Protein AF-N8XPD0-F1 (afdb_monomer_lite)

Organism: NCBI:txid70347

Radius of gyration: 29.82 Å; chains: 1; bounding box: 51×76×73 Å

Structure (mmCIF, N/CA/C/O backbone):
data_AF-N8XPD0-F1
#
_entry.id   AF-N8XPD0-F1
#
loop_
_atom_site.group_PDB
_atom_site.id
_atom_site.type_symbol
_atom_site.label_atom_id
_atom_site.label_alt_id
_atom_site.label_comp_id
_atom_site.label_asym_id
_atom_site.label_entity_id
_atom_site.label_seq_id
_atom_site.pdbx_PDB_ins_code
_atom_site.Cartn_x
_atom_site.Cartn_y
_atom_site.Cartn_z
_atom_site.occupancy
_atom_site.B_iso_or_equiv
_atom_site.auth_seq_id
_atom_site.auth_comp_id
_atom_site.auth_asym_id
_atom_site.auth_atom_id
_atom_site.pdbx_PDB_model_num
ATOM 1 N N . MET A 1 1 ? -28.793 -41.603 16.105 1.00 53.09 1 MET A N 1
ATOM 2 C CA . MET A 1 1 ? -28.286 -42.324 17.299 1.00 53.09 1 MET A CA 1
ATOM 3 C C . MET A 1 1 ? -27.466 -41.424 18.229 1.00 53.09 1 MET A C 1
ATOM 5 O O . MET A 1 1 ? -27.528 -41.616 19.436 1.00 53.09 1 MET A O 1
ATOM 9 N N . THR A 1 2 ? -26.788 -40.395 17.708 1.00 58.47 2 THR A N 1
ATOM 10 C CA . THR A 1 2 ? -25.946 -39.440 18.460 1.00 58.47 2 THR A CA 1
ATOM 11 C C . THR A 1 2 ? -26.681 -38.696 19.585 1.00 58.47 2 THR A C 1
ATOM 13 O O . THR A 1 2 ? -26.145 -38.563 20.681 1.00 58.47 2 THR A O 1
ATOM 16 N N . ASN A 1 3 ? -27.946 -38.308 19.370 1.00 69.19 3 ASN A N 1
ATOM 17 C CA . ASN A 1 3 ? -28.737 -37.602 20.389 1.00 69.19 3 ASN A CA 1
ATOM 18 C C . ASN A 1 3 ? -29.030 -38.463 21.629 1.00 69.19 3 ASN A C 1
ATOM 20 O O . ASN A 1 3 ? -29.001 -37.952 22.742 1.00 69.19 3 ASN A O 1
ATOM 24 N N . LEU A 1 4 ? -29.251 -39.774 21.466 1.00 74.25 4 LEU A N 1
ATOM 25 C CA . LEU A 1 4 ? -29.501 -40.676 22.596 1.00 74.25 4 LEU A CA 1
ATOM 26 C C . LEU A 1 4 ? -28.228 -40.865 23.439 1.00 74.25 4 LEU A C 1
ATOM 28 O O . LEU A 1 4 ? -28.278 -40.784 24.662 1.00 74.25 4 LEU A O 1
ATOM 32 N N . LEU A 1 5 ? -27.077 -41.054 22.784 1.00 72.69 5 LEU A N 1
ATOM 33 C CA . LEU A 1 5 ? -25.784 -41.243 23.452 1.00 72.69 5 LEU A CA 1
ATOM 34 C C . LEU A 1 5 ? -25.317 -39.976 24.182 1.00 72.69 5 LEU A C 1
ATOM 36 O O . LEU A 1 5 ? -24.808 -40.065 25.298 1.00 72.69 5 LEU A O 1
ATOM 40 N N . SER A 1 6 ? -25.557 -38.796 23.603 1.00 73.75 6 SER A N 1
ATOM 41 C CA . SER A 1 6 ? -25.260 -37.516 24.256 1.00 73.75 6 SER A CA 1
ATOM 42 C C . SER A 1 6 ? -26.118 -37.289 25.505 1.00 73.75 6 SER A C 1
ATOM 44 O O . SER A 1 6 ? -25.619 -36.792 26.514 1.00 73.75 6 SER A O 1
ATOM 46 N N . ILE A 1 7 ? -27.397 -37.678 25.467 1.00 80.88 7 ILE A N 1
ATOM 47 C CA . ILE A 1 7 ? -28.285 -37.602 26.635 1.00 80.88 7 ILE A CA 1
ATOM 48 C C . ILE A 1 7 ? -27.813 -38.577 27.725 1.00 80.88 7 ILE A C 1
ATOM 50 O O . ILE A 1 7 ? -27.738 -38.197 28.891 1.00 80.88 7 ILE A O 1
ATOM 54 N N . ILE A 1 8 ? -27.415 -39.800 27.357 1.00 79.56 8 ILE A N 1
ATOM 55 C CA . ILE A 1 8 ? -26.869 -40.789 28.302 1.00 79.56 8 ILE A CA 1
ATOM 56 C C . ILE A 1 8 ? -25.579 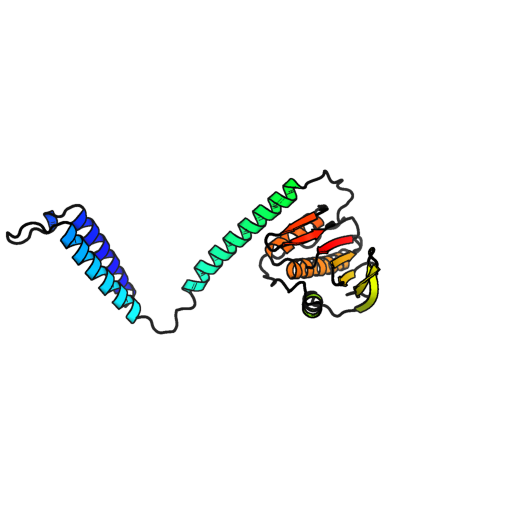-40.273 28.965 1.00 79.56 8 ILE A C 1
ATOM 58 O O . ILE A 1 8 ? -25.419 -40.420 30.177 1.00 79.56 8 ILE A O 1
ATOM 62 N N . PHE A 1 9 ? -24.696 -39.602 28.217 1.00 79.12 9 PHE A N 1
ATOM 63 C CA . PHE A 1 9 ? -23.480 -38.988 28.764 1.00 79.12 9 PHE A CA 1
ATOM 64 C C . PHE A 1 9 ? -23.788 -37.885 29.790 1.00 79.12 9 PHE A C 1
ATOM 66 O O . PHE A 1 9 ? -23.199 -37.860 30.876 1.00 79.12 9 PHE A O 1
ATOM 73 N N . LEU A 1 10 ? -24.745 -37.001 29.492 1.00 82.94 10 LEU A N 1
ATOM 74 C CA . LEU A 1 10 ? -25.165 -35.941 30.416 1.00 82.94 10 LEU A CA 1
ATOM 75 C C . LEU A 1 10 ? -25.816 -36.506 31.685 1.00 82.94 10 LEU A C 1
ATOM 77 O O . LEU A 1 10 ? -25.515 -36.060 32.790 1.00 82.94 10 LEU A O 1
ATOM 81 N N . ILE A 1 11 ? -26.654 -37.536 31.554 1.00 84.56 11 ILE A N 1
ATOM 82 C CA . ILE A 1 11 ? -27.275 -38.188 32.713 1.00 84.56 11 ILE A CA 1
ATOM 83 C C . ILE A 1 11 ? -26.209 -38.887 33.566 1.00 84.56 11 ILE A C 1
ATOM 85 O O . ILE A 1 11 ? -26.212 -38.750 34.790 1.00 84.56 11 ILE A O 1
ATOM 89 N N . SER A 1 12 ? -25.263 -39.596 32.945 1.00 80.38 12 SER A N 1
ATOM 90 C CA . SER A 1 12 ? -24.193 -40.305 33.658 1.00 80.38 12 SER A CA 1
ATOM 91 C C . SER A 1 12 ? -23.265 -39.352 34.419 1.00 80.38 12 SER A C 1
ATOM 93 O O . SER A 1 12 ? -22.910 -39.608 35.574 1.00 80.38 12 SER A O 1
ATOM 95 N N . THR A 1 13 ? -22.881 -38.234 33.798 1.00 82.88 13 THR A N 1
ATOM 96 C CA . THR A 1 13 ? -22.035 -37.210 34.435 1.00 82.88 13 THR A CA 1
ATOM 97 C C . THR A 1 13 ? -22.755 -36.546 35.605 1.00 82.88 13 THR A C 1
ATOM 99 O O . THR A 1 13 ? -22.201 -36.491 36.704 1.00 82.88 13 THR A O 1
ATOM 102 N N . LEU A 1 14 ? -24.017 -36.145 35.425 1.00 86.38 14 LEU A N 1
ATOM 103 C CA . LEU A 1 14 ? -24.822 -35.548 36.492 1.00 86.38 14 LEU A CA 1
ATOM 104 C C . LEU A 1 14 ? -25.023 -36.517 37.668 1.00 86.38 14 LEU A C 1
ATOM 106 O O . LEU A 1 14 ? -24.863 -36.135 38.827 1.00 86.38 14 LEU A O 1
ATOM 110 N N . THR A 1 15 ? -25.299 -37.790 37.376 1.00 83.62 15 THR A N 1
ATOM 111 C CA . THR A 1 15 ? -25.465 -38.831 38.402 1.00 83.62 15 THR A CA 1
ATOM 112 C C . THR A 1 15 ? -24.168 -39.046 39.187 1.00 83.62 15 THR A C 1
ATOM 114 O O . THR A 1 15 ? -24.194 -39.135 40.412 1.00 83.62 15 THR A O 1
ATOM 117 N N . THR A 1 16 ? -23.015 -39.050 38.511 1.00 84.88 16 THR A N 1
ATOM 118 C CA . THR A 1 16 ? -21.698 -39.177 39.161 1.00 84.88 16 THR A CA 1
ATOM 119 C C . THR A 1 16 ? -21.432 -38.007 40.110 1.00 84.88 16 THR A C 1
ATOM 121 O O . THR A 1 16 ? -21.017 -38.218 41.249 1.00 84.88 16 THR A O 1
ATOM 124 N N . VAL A 1 17 ? -21.722 -36.775 39.677 1.00 84.81 17 VAL A N 1
ATOM 125 C CA . VAL A 1 17 ? -21.553 -35.567 40.502 1.00 84.81 17 VAL A CA 1
ATOM 126 C C . VAL A 1 17 ? -22.457 -35.615 41.737 1.00 84.81 17 VAL A C 1
ATOM 128 O O . VAL A 1 17 ? -21.994 -35.367 42.851 1.00 84.81 17 VAL A O 1
ATOM 131 N N . LEU A 1 18 ? -23.722 -36.010 41.575 1.00 85.69 18 LEU A N 1
ATOM 132 C CA . LEU A 1 18 ? -24.661 -36.153 42.692 1.00 85.69 18 LEU A CA 1
ATOM 133 C C . LEU A 1 18 ? -24.201 -37.208 43.711 1.00 85.69 18 LEU A C 1
ATOM 135 O O . LEU A 1 18 ? -24.276 -36.969 44.918 1.00 85.69 18 LEU A O 1
ATOM 139 N N . LEU A 1 19 ? -23.670 -38.343 43.246 1.00 83.50 19 LEU A N 1
ATOM 140 C CA . LEU A 1 19 ? -23.151 -39.400 44.121 1.00 83.50 19 LEU A CA 1
ATOM 141 C C . LEU A 1 19 ? -21.842 -39.006 44.824 1.00 83.50 19 LEU A C 1
ATOM 143 O O . LEU A 1 19 ? -21.593 -39.463 45.940 1.00 83.50 19 LEU A O 1
ATOM 147 N N . LEU A 1 20 ? -21.028 -38.125 44.233 1.00 81.69 20 LEU A N 1
ATOM 148 C CA . LEU A 1 20 ? -19.847 -37.560 44.900 1.00 81.69 20 LEU A CA 1
ATOM 149 C C . LEU A 1 20 ? -20.228 -36.605 46.037 1.00 81.69 20 LEU A C 1
ATOM 151 O O . LEU A 1 20 ? -19.614 -36.650 47.108 1.00 81.69 20 LEU A O 1
ATOM 155 N N . ILE A 1 21 ? -21.258 -35.779 45.826 1.00 84.31 21 ILE A N 1
ATOM 156 C CA . ILE A 1 21 ? -21.783 -34.853 46.839 1.00 84.31 21 ILE A CA 1
ATOM 157 C C . ILE A 1 21 ? -22.446 -35.635 47.980 1.00 84.31 21 ILE A C 1
ATOM 159 O O . ILE A 1 21 ? -22.227 -35.327 49.154 1.00 84.31 21 ILE A O 1
ATOM 163 N N . LYS A 1 22 ? -23.221 -36.677 47.651 1.00 85.44 22 LYS A N 1
ATOM 164 C CA . LYS A 1 22 ? -23.991 -37.461 48.627 1.00 85.44 22 LYS A CA 1
ATOM 165 C C . LYS A 1 22 ? -23.771 -38.977 48.453 1.00 85.44 22 LYS A C 1
ATOM 167 O O . LYS A 1 22 ? -24.637 -39.679 47.931 1.00 85.44 22 LYS A O 1
ATOM 172 N N . PRO A 1 23 ? -22.645 -39.522 48.962 1.00 78.50 23 PRO A N 1
ATOM 173 C CA . PRO A 1 23 ? -22.295 -40.939 48.797 1.00 78.50 23 PRO A CA 1
ATOM 174 C C . PRO A 1 23 ? -23.282 -41.906 49.455 1.00 78.50 23 PRO A C 1
ATOM 176 O O . PRO A 1 23 ? -23.365 -43.065 49.058 1.00 78.50 23 PRO A O 1
ATOM 179 N N . SER A 1 24 ? -24.061 -41.445 50.439 1.00 79.56 24 SER A N 1
ATOM 180 C CA . SER A 1 24 ? -25.085 -42.244 51.125 1.00 79.56 24 SER A CA 1
ATOM 181 C C . SER A 1 24 ? -26.190 -42.755 50.196 1.00 79.56 24 SER A C 1
ATOM 183 O O . SER A 1 24 ? -26.849 -43.734 50.527 1.00 79.56 24 SER A O 1
ATOM 185 N N . LEU A 1 25 ? -26.354 -42.160 49.011 1.00 80.00 25 LEU A N 1
ATOM 186 C CA . LEU A 1 25 ? -27.282 -42.633 47.979 1.00 80.00 25 LEU A CA 1
ATOM 187 C C . LEU A 1 25 ? -26.832 -43.947 47.312 1.00 80.00 25 LEU A C 1
ATOM 189 O O . LEU A 1 25 ? -27.599 -44.548 46.567 1.00 80.00 25 LEU A O 1
ATOM 193 N N . THR A 1 26 ? -25.606 -44.410 47.582 1.00 76.75 26 THR A N 1
ATOM 194 C CA . THR A 1 26 ? -25.081 -45.695 47.083 1.00 76.75 26 THR A CA 1
ATOM 195 C C . THR A 1 26 ? -25.346 -46.879 48.019 1.00 76.75 26 THR A C 1
ATOM 197 O O . THR A 1 26 ? -24.972 -48.006 47.699 1.00 76.75 26 THR A O 1
ATOM 200 N N . ILE A 1 27 ? -25.991 -46.646 49.168 1.00 81.56 27 ILE A N 1
ATOM 201 C CA . ILE A 1 27 ? -26.341 -47.698 50.128 1.00 81.56 27 ILE A CA 1
ATOM 202 C C . ILE A 1 27 ? -27.476 -48.538 49.540 1.00 81.56 27 ILE A C 1
ATOM 204 O O . ILE A 1 27 ? -28.570 -48.036 49.285 1.00 81.56 27 ILE A O 1
ATOM 208 N N . ARG A 1 28 ? -27.231 -49.834 49.344 1.00 78.50 28 ARG A N 1
ATOM 209 C CA . ARG A 1 28 ? -28.235 -50.781 48.848 1.00 78.50 28 ARG A CA 1
ATOM 210 C C . ARG A 1 28 ? -28.095 -52.113 49.577 1.00 78.50 28 ARG A C 1
ATOM 212 O O . ARG A 1 28 ? -26.989 -52.628 49.707 1.00 78.50 28 ARG A O 1
ATOM 219 N N . ASN A 1 29 ? -29.217 -52.666 50.035 1.00 66.00 29 ASN A N 1
ATOM 220 C CA . ASN A 1 29 ? -29.329 -54.012 50.613 1.00 66.00 29 ASN A CA 1
ATOM 221 C C . ASN A 1 29 ? -28.287 -54.337 51.705 1.00 66.00 29 ASN A C 1
ATOM 223 O O . ASN A 1 29 ? -27.675 -55.398 51.685 1.00 66.00 29 ASN A O 1
ATOM 227 N N . GLY A 1 30 ? -28.064 -53.417 52.649 1.00 69.94 30 GLY A N 1
ATOM 228 C CA . GLY A 1 30 ? -27.163 -53.647 53.786 1.00 69.94 30 GLY A CA 1
ATOM 229 C C . GLY A 1 30 ? -25.667 -53.497 53.482 1.00 69.94 30 GLY A C 1
ATOM 230 O O . GLY A 1 30 ? -24.851 -53.670 54.384 1.00 69.94 30 GLY A O 1
ATOM 231 N N . HIS A 1 31 ? -25.286 -53.130 52.255 1.00 72.12 31 HIS A N 1
ATOM 232 C CA . HIS A 1 31 ? -23.902 -52.786 51.937 1.00 72.12 31 HIS A CA 1
ATOM 233 C C . HIS A 1 31 ? -23.575 -51.332 52.322 1.00 72.12 31 HIS A C 1
ATOM 235 O O . HIS A 1 31 ? -24.408 -50.442 52.116 1.00 72.12 31 HIS A O 1
ATOM 241 N N . PRO A 1 32 ? -22.367 -51.063 52.857 1.00 77.25 32 PRO A N 1
ATOM 242 C CA . PRO A 1 32 ? -21.948 -49.714 53.219 1.00 77.25 32 PRO A CA 1
ATOM 243 C C . PRO A 1 32 ? -21.827 -48.815 51.983 1.00 77.25 32 PRO A C 1
ATOM 245 O O . PRO A 1 32 ? -21.574 -49.289 50.874 1.00 77.25 32 PRO A O 1
ATOM 248 N N . ALA A 1 33 ? -21.975 -47.504 52.193 1.00 80.31 33 ALA A N 1
ATOM 249 C CA . ALA A 1 33 ? -21.816 -46.510 51.137 1.00 80.31 33 ALA A CA 1
ATOM 250 C C . ALA A 1 33 ? -20.445 -46.644 50.455 1.00 80.31 33 ALA A C 1
ATOM 252 O O . ALA A 1 33 ? -19.415 -46.817 51.113 1.00 80.31 33 ALA A O 1
ATOM 253 N N . LEU A 1 34 ? -20.428 -46.529 49.128 1.00 80.12 34 LEU A N 1
ATOM 254 C CA . LEU A 1 34 ? -19.191 -46.514 48.359 1.00 80.12 34 LEU A CA 1
ATOM 255 C C . LEU A 1 34 ? -18.350 -45.293 48.748 1.00 80.12 34 LEU A C 1
ATOM 257 O O . LEU A 1 34 ? -18.859 -44.184 48.928 1.00 80.12 34 LEU A O 1
ATOM 261 N N . SER A 1 35 ? -17.035 -45.487 48.853 1.00 82.19 35 SER A N 1
ATOM 262 C CA . SER A 1 35 ? -16.123 -44.371 49.087 1.00 82.19 35 SER A CA 1
ATOM 263 C C . SER A 1 35 ? -16.142 -43.416 47.891 1.00 82.19 35 SER A C 1
ATOM 265 O O . SER A 1 35 ? -16.233 -43.845 46.739 1.00 82.19 35 SER A O 1
ATOM 267 N N . ARG A 1 36 ? -16.009 -42.110 48.156 1.00 79.81 36 ARG A N 1
ATOM 268 C CA . ARG A 1 36 ? -15.992 -41.061 47.116 1.00 79.81 36 ARG A CA 1
ATOM 269 C C . ARG A 1 36 ? -14.990 -41.360 46.000 1.00 79.81 36 ARG A C 1
ATOM 271 O O . ARG A 1 36 ? -15.285 -41.144 44.833 1.00 79.81 36 ARG A O 1
ATOM 278 N N . PHE A 1 37 ? -13.843 -41.931 46.361 1.00 71.06 37 PHE A N 1
ATOM 279 C CA . PHE A 1 37 ? -12.821 -42.350 45.408 1.00 71.06 37 PHE A CA 1
ATOM 280 C C . PHE A 1 37 ? -13.308 -43.462 44.466 1.00 71.06 37 PHE A C 1
ATOM 282 O O . PHE A 1 37 ? -13.119 -43.369 43.259 1.00 71.06 37 PHE A O 1
ATOM 289 N N . ARG A 1 38 ? -13.999 -44.489 44.980 1.00 79.31 38 ARG A N 1
ATOM 290 C CA . ARG A 1 38 ? -14.563 -45.555 44.134 1.00 79.31 38 ARG A CA 1
ATOM 291 C C . ARG A 1 38 ? -15.664 -45.023 43.216 1.00 79.31 38 ARG A C 1
ATOM 293 O O . ARG A 1 38 ? -15.699 -45.392 42.050 1.00 79.31 38 ARG A O 1
ATOM 300 N N . ILE A 1 39 ? -16.512 -44.120 43.713 1.00 83.50 39 ILE A N 1
ATOM 301 C CA . ILE A 1 39 ? -17.550 -43.449 42.910 1.00 83.50 39 ILE A CA 1
ATOM 302 C C . ILE A 1 39 ? -16.914 -42.654 41.763 1.00 83.50 39 ILE A C 1
ATOM 304 O O . ILE A 1 39 ? -17.367 -42.754 40.626 1.00 83.50 39 ILE A O 1
ATOM 308 N N . PHE A 1 40 ? -15.836 -41.919 42.046 1.00 78.06 40 PHE A N 1
ATOM 309 C CA . PHE A 1 40 ? -15.088 -41.173 41.037 1.00 78.06 40 PHE A CA 1
ATOM 310 C C . PHE A 1 40 ? -14.507 -42.091 39.954 1.00 78.06 40 PHE A C 1
ATOM 312 O O . PHE A 1 40 ? -14.700 -41.832 38.770 1.00 78.06 40 PHE A O 1
ATOM 319 N N . VAL A 1 41 ? -13.855 -43.190 40.346 1.00 81.44 41 VAL A N 1
ATOM 320 C CA . VAL A 1 41 ? -13.241 -44.137 39.400 1.00 81.44 41 VAL A CA 1
ATOM 321 C C . VAL A 1 41 ? -14.294 -44.809 38.514 1.00 81.44 41 VAL A C 1
ATOM 323 O O . VAL A 1 41 ? -14.114 -44.871 37.299 1.00 81.44 41 VAL A O 1
ATOM 326 N N . TYR A 1 42 ? -15.415 -45.263 39.083 1.00 83.19 42 TYR A N 1
ATOM 327 C CA . TYR A 1 42 ? -16.492 -45.866 38.292 1.00 83.19 42 TYR A CA 1
ATOM 328 C C . TYR A 1 42 ? -17.175 -44.852 37.372 1.00 83.19 42 TYR A C 1
ATOM 330 O O . TYR A 1 42 ? -17.433 -45.162 36.211 1.00 83.19 42 TYR A O 1
ATOM 338 N N . GLY A 1 43 ? -17.417 -43.630 37.854 1.00 81.81 43 GLY A N 1
ATOM 339 C CA . GLY A 1 43 ? -17.981 -42.562 37.033 1.00 81.81 43 GLY A CA 1
ATOM 340 C C . GLY A 1 43 ? -17.078 -42.193 35.858 1.00 81.81 43 GLY A C 1
ATOM 341 O O . GLY A 1 43 ? -17.555 -42.074 34.733 1.00 81.81 43 GLY A O 1
ATOM 342 N N . LEU A 1 44 ? -15.767 -42.097 36.094 1.00 80.31 44 LEU A N 1
ATOM 343 C CA . LEU A 1 44 ? -14.774 -41.788 35.065 1.00 80.31 44 LEU A CA 1
ATOM 344 C C . LEU A 1 44 ? -14.619 -42.923 34.040 1.00 80.31 44 LEU A C 1
ATOM 346 O O . LEU A 1 44 ? -14.478 -42.670 32.846 1.00 80.31 44 LEU A O 1
ATOM 350 N N . ALA A 1 45 ? -14.705 -44.182 34.473 1.00 81.94 45 ALA A N 1
ATOM 351 C CA . ALA A 1 45 ? -14.711 -45.317 33.553 1.00 81.94 45 ALA A CA 1
ATOM 352 C C . ALA A 1 45 ? -15.942 -45.289 32.625 1.00 81.94 45 ALA A C 1
ATOM 354 O O . ALA A 1 45 ? -15.813 -45.474 31.416 1.00 81.94 45 ALA A O 1
ATOM 355 N N . ILE A 1 46 ? -17.130 -44.997 33.167 1.00 79.44 46 ILE A N 1
ATOM 356 C CA . ILE A 1 46 ? -18.378 -44.939 32.390 1.00 79.44 46 ILE A CA 1
ATOM 357 C C . ILE A 1 46 ? -18.368 -43.764 31.399 1.00 79.44 46 ILE A C 1
ATOM 359 O O . ILE A 1 46 ? -18.832 -43.913 30.263 1.00 79.44 46 ILE A O 1
ATOM 363 N N . THR A 1 47 ? -17.811 -42.608 31.774 1.00 77.62 47 THR A N 1
ATOM 364 C CA . THR A 1 47 ? -17.707 -41.455 30.864 1.00 77.62 47 THR A CA 1
ATOM 365 C C . THR A 1 47 ? -16.725 -41.703 29.725 1.00 77.62 47 THR A C 1
ATOM 367 O O . THR A 1 47 ? -17.042 -41.358 28.588 1.00 77.62 47 THR A O 1
ATOM 370 N N . LEU A 1 48 ? -15.587 -42.357 29.982 1.00 78.75 48 LEU A N 1
ATOM 371 C CA . LEU A 1 48 ? -14.624 -42.721 28.937 1.00 78.75 48 LEU A CA 1
ATOM 372 C C . LEU A 1 48 ? -15.200 -43.736 27.943 1.00 78.75 48 LEU A C 1
ATOM 374 O O . LEU A 1 48 ? -15.038 -43.568 26.735 1.00 78.75 48 LEU A O 1
ATOM 378 N N . ILE A 1 49 ? -15.930 -44.746 28.429 1.00 77.00 49 ILE A N 1
ATOM 379 C CA . ILE A 1 49 ? -16.612 -45.726 27.568 1.00 77.00 49 ILE A CA 1
ATOM 380 C C . ILE A 1 49 ? -17.675 -45.032 26.702 1.00 77.00 49 ILE A C 1
ATOM 382 O O . ILE A 1 49 ? -17.770 -45.291 25.501 1.00 77.00 49 ILE A O 1
ATOM 386 N N . SER A 1 50 ? -18.434 -44.100 27.284 1.00 67.62 50 SER A N 1
ATOM 387 C CA . SER A 1 50 ? -19.450 -43.329 26.558 1.00 67.62 50 SER A CA 1
ATOM 388 C C . SER A 1 50 ? -18.831 -42.420 25.487 1.00 67.62 50 SER A C 1
ATOM 390 O O . SER A 1 50 ? -19.361 -42.327 24.382 1.00 67.62 50 SER A O 1
ATOM 392 N N . LEU A 1 51 ? -17.683 -41.796 25.774 1.00 69.50 51 LEU A N 1
ATOM 393 C CA . LEU A 1 51 ? -16.959 -40.943 24.826 1.00 69.50 51 LEU A CA 1
ATOM 394 C C . LEU A 1 51 ? -16.384 -41.753 23.649 1.00 69.50 51 LEU A C 1
ATOM 396 O O . LEU A 1 51 ? -16.483 -41.328 22.498 1.00 69.50 51 LEU A O 1
ATOM 400 N N . ALA A 1 52 ? -15.849 -42.947 23.921 1.00 71.50 52 ALA A N 1
ATOM 401 C CA . ALA A 1 52 ? -15.346 -43.854 22.889 1.00 71.50 52 ALA A CA 1
ATOM 402 C C . ALA A 1 52 ? -16.461 -44.332 21.938 1.00 71.50 52 ALA A C 1
ATOM 404 O O . ALA A 1 52 ? -16.255 -44.402 20.725 1.00 71.50 52 ALA A O 1
ATOM 405 N N . LEU A 1 53 ? -17.664 -44.593 22.462 1.00 66.25 53 LEU A N 1
ATOM 406 C CA . LEU A 1 53 ? -18.835 -44.984 21.664 1.00 66.25 53 LEU A CA 1
ATOM 407 C C . LEU A 1 53 ? -19.375 -43.838 20.785 1.00 66.25 53 LEU A C 1
ATOM 409 O O . LEU A 1 53 ? -19.845 -44.085 19.671 1.00 66.25 53 LEU A O 1
ATOM 413 N N . VAL A 1 54 ? -19.269 -42.584 21.238 1.00 63.84 54 VAL A N 1
ATOM 414 C CA . VAL A 1 54 ? -19.585 -41.401 20.412 1.00 63.84 54 VAL A CA 1
ATOM 415 C C . VAL A 1 54 ? -18.541 -41.209 19.302 1.00 63.84 54 VAL A C 1
ATOM 417 O O . VAL A 1 54 ? -18.904 -40.881 18.176 1.00 63.84 54 VAL A O 1
ATOM 420 N N . GLY A 1 55 ? -17.260 -41.485 19.572 1.00 57.75 55 GLY A N 1
ATOM 421 C CA . GLY A 1 55 ? -16.186 -41.399 18.573 1.00 57.75 55 GLY A CA 1
ATOM 422 C C . GLY A 1 55 ? -16.257 -42.456 17.461 1.00 57.75 55 GLY A C 1
ATOM 423 O O . GLY A 1 55 ? -15.910 -42.165 16.320 1.00 57.75 55 GLY A O 1
ATOM 424 N N . LEU A 1 56 ? -16.749 -43.663 17.764 1.00 55.28 56 LEU A N 1
ATOM 425 C CA . LEU A 1 56 ? -16.873 -44.778 16.807 1.00 55.28 56 LEU A CA 1
ATOM 426 C C . LEU A 1 56 ? -18.106 -44.699 15.888 1.00 55.28 56 LEU A C 1
ATOM 428 O O . LEU A 1 56 ? -18.207 -45.477 14.943 1.00 55.28 56 LEU A O 1
ATOM 432 N N . SER A 1 57 ? -19.040 -43.776 16.139 1.00 55.84 57 SER A N 1
ATOM 433 C CA . SER A 1 57 ? -20.289 -43.636 15.369 1.00 55.84 57 SER A CA 1
ATOM 434 C C . SER A 1 57 ? -20.311 -42.440 14.404 1.00 55.84 57 SER A C 1
ATOM 436 O O . SER A 1 57 ? -21.361 -42.125 13.842 1.00 55.84 57 SER A O 1
ATOM 438 N N . LEU A 1 58 ? -19.161 -41.806 14.151 1.00 47.44 58 LEU A N 1
ATOM 439 C CA . LEU A 1 58 ? -19.031 -40.759 13.136 1.00 47.44 58 LEU A CA 1
ATOM 440 C C . LEU A 1 58 ? -18.791 -41.373 11.743 1.00 47.44 58 LEU A C 1
ATOM 442 O O . LEU A 1 58 ? -17.746 -41.992 11.526 1.00 47.44 58 LEU A O 1
ATOM 446 N N . PRO A 1 59 ? -19.695 -41.186 10.761 1.00 41.94 59 PRO A N 1
ATOM 447 C CA . PRO A 1 59 ? -19.337 -41.399 9.367 1.00 41.94 59 PRO A CA 1
ATOM 448 C C . PRO A 1 59 ? -18.267 -40.367 8.979 1.00 41.94 59 PRO A C 1
ATOM 450 O O . PRO A 1 59 ? -18.326 -39.209 9.390 1.00 41.94 59 PRO A O 1
ATOM 453 N N . ALA A 1 60 ? -17.286 -40.782 8.177 1.00 46.47 60 ALA A N 1
ATOM 454 C CA . ALA A 1 60 ? -16.067 -40.043 7.824 1.00 46.47 60 ALA A CA 1
ATOM 455 C C . ALA A 1 60 ? -16.265 -38.730 7.019 1.00 46.47 60 ALA A C 1
ATOM 457 O O . ALA A 1 60 ? -15.374 -38.317 6.283 1.00 46.47 60 ALA A O 1
ATOM 458 N N . LYS A 1 61 ? -17.420 -38.060 7.115 1.00 41.31 61 LYS A N 1
ATOM 459 C CA . LYS A 1 61 ? -17.805 -36.940 6.244 1.00 41.31 61 LYS A CA 1
ATOM 460 C C . LYS A 1 61 ? -18.094 -35.613 6.961 1.00 41.31 61 LYS A C 1
ATOM 462 O O . LYS A 1 61 ? -18.424 -34.642 6.295 1.00 41.31 61 LYS A O 1
ATOM 467 N N . GLU A 1 62 ? -17.917 -35.533 8.280 1.00 39.34 62 GLU A N 1
ATOM 468 C CA . GLU A 1 62 ? -18.336 -34.368 9.087 1.00 39.34 62 GLU A CA 1
ATOM 469 C C . GLU A 1 62 ? -17.210 -33.727 9.925 1.00 39.34 62 GLU A C 1
ATOM 471 O O . GLU A 1 62 ? -17.452 -33.059 10.925 1.00 39.34 62 GLU A O 1
ATOM 476 N N . GLN A 1 63 ? -15.950 -33.877 9.507 1.00 39.94 63 GLN A N 1
ATOM 477 C CA . GLN A 1 63 ? -14.811 -33.182 10.133 1.00 39.94 63 GLN A CA 1
ATOM 478 C C . GLN A 1 63 ? -14.581 -31.742 9.626 1.00 39.94 63 GLN A C 1
ATOM 480 O O . GLN A 1 63 ? -13.687 -31.064 10.131 1.00 39.94 63 GLN A O 1
ATOM 485 N N . SER A 1 64 ? -15.370 -31.233 8.671 1.00 39.84 64 SER A N 1
ATOM 486 C CA . SER A 1 64 ? -15.165 -29.888 8.102 1.00 39.84 64 SER A CA 1
ATOM 487 C C . SER A 1 64 ? -15.903 -28.752 8.822 1.00 39.84 64 SER A C 1
ATOM 489 O O . SER A 1 64 ? -15.448 -27.617 8.744 1.00 39.84 64 SER A O 1
ATOM 491 N N . LEU A 1 65 ? -16.990 -29.010 9.558 1.00 38.78 65 LEU A N 1
ATOM 492 C CA . LEU A 1 65 ? -17.887 -27.936 10.026 1.00 38.78 65 LEU A CA 1
ATOM 493 C C . LEU A 1 65 ? -17.596 -27.411 11.445 1.00 38.78 65 LEU A C 1
ATOM 495 O O . LEU A 1 65 ? -17.806 -26.234 11.721 1.00 38.78 65 LEU A O 1
ATOM 499 N N . VAL A 1 66 ? -17.025 -28.225 12.339 1.00 38.81 66 VAL A N 1
ATOM 500 C CA . VAL A 1 66 ? -16.706 -27.786 13.718 1.00 38.81 66 VAL A CA 1
ATOM 501 C C . VAL A 1 66 ? -15.348 -27.073 13.803 1.00 38.81 66 VAL A C 1
ATOM 503 O O . VAL A 1 66 ? -15.156 -26.186 14.632 1.00 38.81 66 VAL A O 1
ATOM 506 N N . LYS A 1 67 ? -14.418 -27.371 12.885 1.00 38.09 67 LYS A N 1
ATOM 507 C CA . LYS A 1 67 ? -13.116 -26.685 12.803 1.00 38.09 67 LYS A CA 1
ATOM 508 C C . LYS A 1 67 ? -13.211 -25.290 12.167 1.00 38.09 67 LYS A C 1
ATOM 510 O O . LYS A 1 67 ? -12.267 -24.519 12.278 1.00 38.09 67 LYS A O 1
ATOM 515 N N . GLN A 1 68 ? -14.332 -24.968 11.519 1.00 36.69 68 GLN A N 1
ATOM 516 C CA . GLN A 1 68 ? -14.530 -23.705 10.806 1.00 36.69 68 GLN A CA 1
ATOM 517 C C . GLN A 1 68 ? -15.126 -22.609 11.711 1.00 36.69 68 GLN A C 1
ATOM 519 O O . GLN A 1 68 ? -14.694 -21.466 11.626 1.00 36.69 68 GLN A O 1
ATOM 524 N N . ASN A 1 69 ? -16.012 -22.947 12.659 1.00 34.62 69 ASN A N 1
ATOM 525 C CA . ASN A 1 69 ? -16.583 -21.952 13.584 1.00 34.62 69 ASN A CA 1
ATOM 526 C C . ASN A 1 69 ? -15.607 -21.488 14.678 1.00 34.62 69 ASN A C 1
ATOM 528 O O . ASN A 1 69 ? -15.528 -20.295 14.943 1.00 34.62 69 ASN A O 1
ATOM 532 N N . SER A 1 70 ? -14.798 -22.384 15.253 1.00 37.88 70 SER A N 1
ATOM 533 C CA . SER A 1 70 ? -13.773 -21.983 16.235 1.00 37.88 70 SER A CA 1
ATOM 534 C C . SER A 1 70 ? -12.625 -21.198 15.589 1.00 37.88 70 SER A C 1
ATOM 536 O O . SER A 1 70 ? -12.067 -20.303 16.218 1.00 37.88 70 SER A O 1
ATOM 538 N N . LYS A 1 71 ? -12.274 -21.507 14.335 1.00 34.88 71 LYS A N 1
ATOM 539 C CA . LYS A 1 71 ? -11.215 -20.797 13.613 1.00 34.88 71 LYS A CA 1
ATOM 540 C C . LYS A 1 71 ? -11.669 -19.398 13.186 1.00 34.88 71 LYS A C 1
ATOM 542 O O . LYS A 1 71 ? -10.901 -18.465 13.356 1.00 34.88 71 LYS A O 1
ATOM 547 N N . ASN A 1 72 ? -12.929 -19.241 12.767 1.00 39.00 72 ASN A N 1
ATOM 548 C CA . ASN A 1 72 ? -13.500 -17.943 12.398 1.00 39.00 72 ASN A CA 1
ATOM 549 C C . ASN A 1 72 ? -13.672 -16.983 13.591 1.00 39.00 72 ASN A C 1
ATOM 551 O O . ASN A 1 72 ? -13.468 -15.788 13.417 1.00 39.00 72 ASN A O 1
ATOM 555 N N . GLU A 1 73 ? -14.019 -17.458 14.794 1.00 37.00 73 GLU A N 1
ATOM 556 C CA . GLU A 1 73 ? -14.076 -16.588 15.987 1.00 37.00 73 GLU A CA 1
ATOM 557 C C . GLU A 1 73 ? -12.681 -16.216 16.504 1.00 37.00 73 GLU A C 1
ATOM 559 O O . GLU A 1 73 ? -12.453 -15.063 16.862 1.00 37.00 73 GLU A O 1
ATOM 564 N N . ILE A 1 74 ? -11.725 -17.149 16.483 1.00 39.72 74 ILE A N 1
ATOM 565 C CA . ILE A 1 74 ? -10.349 -16.883 16.925 1.00 39.72 74 ILE A CA 1
ATOM 566 C C . ILE A 1 74 ? -9.606 -15.986 15.915 1.00 39.72 74 ILE A C 1
ATOM 568 O O . ILE A 1 74 ? -8.950 -15.042 16.341 1.00 39.72 74 ILE A O 1
ATOM 572 N N . GLU A 1 75 ? -9.759 -16.182 14.596 1.00 38.19 75 GLU A N 1
ATOM 573 C CA . GLU A 1 75 ? -9.225 -15.251 13.579 1.00 38.19 75 GLU A CA 1
ATOM 574 C C . GLU A 1 75 ? -9.880 -13.870 13.672 1.00 38.19 75 GLU A C 1
ATOM 576 O O . GLU A 1 75 ? -9.188 -12.865 13.534 1.00 38.19 75 GLU A O 1
ATOM 581 N N . LYS A 1 76 ? -11.186 -13.786 13.955 1.00 40.75 76 LYS A N 1
ATOM 582 C CA . LYS A 1 76 ? -11.873 -12.496 14.092 1.00 40.75 76 LYS A CA 1
ATOM 583 C C . LYS A 1 76 ? -11.372 -11.705 15.305 1.00 40.75 76 LYS A C 1
ATOM 585 O O . LYS A 1 76 ? -11.074 -10.523 15.152 1.00 40.75 76 LYS A O 1
ATOM 590 N N . VAL A 1 77 ? -11.208 -12.360 16.458 1.00 38.41 77 VAL A N 1
ATOM 591 C CA . VAL A 1 77 ? -10.707 -11.738 17.699 1.00 38.41 77 VAL A CA 1
ATOM 592 C C . VAL A 1 77 ? -9.220 -11.366 17.598 1.00 38.41 77 VAL A C 1
ATOM 594 O O . VAL A 1 77 ? -8.841 -10.290 18.052 1.00 38.41 77 VAL A O 1
ATOM 597 N N . ILE A 1 78 ? -8.385 -12.189 16.948 1.00 43.66 78 ILE A N 1
ATOM 598 C CA . ILE A 1 78 ? -6.975 -11.849 16.671 1.00 43.66 78 ILE A CA 1
ATOM 599 C C . ILE A 1 78 ? -6.895 -10.647 15.714 1.00 43.66 78 ILE A C 1
ATOM 601 O O . ILE A 1 78 ? -6.136 -9.715 15.966 1.00 43.66 78 ILE A O 1
ATOM 605 N N . SER A 1 79 ? -7.750 -10.599 14.684 1.00 55.22 79 SER A N 1
ATOM 606 C CA . SER A 1 79 ? -7.775 -9.482 13.730 1.00 55.22 79 SER A CA 1
ATOM 607 C C . SER A 1 79 ? -8.272 -8.167 14.352 1.00 55.22 79 SER A C 1
ATOM 609 O O . SER A 1 79 ? -7.773 -7.094 14.016 1.00 55.22 79 SER A O 1
ATOM 611 N N . GLU A 1 80 ? -9.233 -8.222 15.281 1.00 58.12 80 GLU A N 1
ATOM 612 C CA . GLU A 1 80 ? -9.723 -7.033 15.988 1.00 58.12 80 GLU A CA 1
ATOM 613 C C . GLU A 1 80 ? -8.675 -6.503 16.973 1.00 58.12 80 GLU A C 1
ATOM 615 O O . GLU A 1 80 ? -8.452 -5.294 17.017 1.00 58.12 80 GLU A O 1
ATOM 620 N N . GLN A 1 81 ? -7.977 -7.380 17.701 1.00 58.09 81 GLN A N 1
ATOM 621 C CA . GLN A 1 81 ? -6.943 -6.973 18.652 1.00 58.09 81 GLN A CA 1
ATOM 622 C C . GLN A 1 81 ? -5.719 -6.355 17.952 1.00 58.09 81 GLN A C 1
ATOM 624 O O . GLN A 1 81 ? -5.287 -5.277 18.354 1.00 58.09 81 GLN A O 1
ATOM 629 N N . GLU A 1 82 ? -5.232 -6.951 16.857 1.00 59.78 82 GLU A N 1
ATOM 630 C CA . GLU A 1 82 ? -4.148 -6.381 16.034 1.00 59.78 82 GLU A CA 1
ATOM 631 C C . GLU A 1 82 ? -4.528 -5.008 15.459 1.00 59.78 82 GLU A C 1
ATOM 633 O O . GLU A 1 82 ? -3.723 -4.079 15.449 1.00 59.78 82 GLU A O 1
ATOM 638 N N . THR A 1 83 ? -5.784 -4.838 15.034 1.00 59.34 83 THR A N 1
ATOM 639 C CA . THR A 1 83 ? -6.293 -3.548 14.539 1.00 59.34 83 THR A CA 1
ATOM 640 C C . THR A 1 83 ? -6.370 -2.506 15.649 1.00 59.34 83 THR A C 1
ATOM 642 O O . THR A 1 83 ? -6.044 -1.339 15.430 1.00 59.34 83 THR A O 1
ATOM 645 N N . ILE A 1 84 ? -6.820 -2.905 16.840 1.00 65.56 84 ILE A N 1
ATOM 646 C CA . ILE A 1 84 ? -6.898 -2.035 18.016 1.00 65.56 84 ILE A CA 1
ATOM 647 C C . ILE A 1 84 ? -5.495 -1.597 18.433 1.00 65.56 84 ILE A C 1
ATOM 649 O O . ILE A 1 84 ? -5.283 -0.415 18.694 1.00 65.56 84 ILE A O 1
ATOM 653 N N . ASP A 1 85 ? -4.534 -2.514 18.469 1.00 67.69 85 ASP A N 1
ATOM 654 C CA . ASP A 1 85 ? -3.170 -2.211 18.892 1.00 67.69 85 ASP A CA 1
ATOM 655 C C . ASP A 1 85 ? -2.422 -1.379 17.838 1.00 67.69 85 ASP A C 1
ATOM 657 O O . ASP A 1 85 ? -1.746 -0.408 18.187 1.00 67.69 85 ASP A O 1
ATOM 661 N N . PHE A 1 86 ? -2.666 -1.624 16.548 1.00 67.81 86 PHE A N 1
ATOM 662 C CA . PHE A 1 86 ? -2.225 -0.747 15.463 1.00 67.81 86 PHE A CA 1
ATOM 663 C C . PHE A 1 86 ? -2.838 0.655 15.570 1.00 67.81 86 PHE A C 1
ATOM 665 O O . PHE A 1 86 ? -2.128 1.657 15.467 1.00 67.81 86 PHE A O 1
ATOM 672 N N . ARG A 1 87 ? -4.153 0.750 15.818 1.00 70.19 87 ARG A N 1
ATOM 673 C CA . ARG A 1 87 ? -4.846 2.034 15.982 1.00 70.19 87 ARG A CA 1
ATOM 674 C C . ARG A 1 87 ? -4.280 2.809 17.167 1.00 70.19 87 ARG A C 1
ATOM 676 O O . ARG A 1 87 ? -3.977 3.983 16.999 1.00 70.19 87 ARG A O 1
ATOM 683 N N . LYS A 1 88 ? -4.046 2.158 18.311 1.00 75.44 88 LYS A N 1
ATOM 684 C CA . LYS A 1 88 ? -3.375 2.775 19.468 1.00 75.44 88 LYS A CA 1
ATOM 685 C C . LYS A 1 88 ? -1.976 3.277 19.116 1.00 75.44 88 LYS A C 1
ATOM 687 O O . LYS A 1 88 ? -1.592 4.355 19.557 1.00 75.44 88 LYS A O 1
ATOM 692 N N . LYS A 1 89 ? -1.212 2.520 18.320 1.00 71.00 89 LYS A N 1
ATOM 693 C CA . LYS A 1 89 ? 0.139 2.914 17.891 1.00 71.00 89 LYS A CA 1
ATOM 694 C C . LYS A 1 89 ? 0.097 4.164 17.011 1.00 71.00 89 LYS A C 1
ATOM 696 O O . LYS A 1 89 ? 0.819 5.118 17.283 1.00 71.00 89 LYS A O 1
ATOM 701 N N . ILE A 1 90 ? -0.827 4.214 16.055 1.00 70.69 90 ILE A N 1
ATOM 702 C CA . ILE A 1 90 ? -1.094 5.406 15.242 1.00 70.69 90 ILE A CA 1
ATOM 703 C C . ILE A 1 90 ? -1.579 6.589 16.094 1.00 70.69 90 ILE A C 1
ATOM 705 O O . ILE A 1 90 ? -1.120 7.717 15.918 1.00 70.69 90 ILE A O 1
ATOM 709 N N . GLU A 1 91 ? -2.509 6.357 17.019 1.00 70.25 91 GLU A N 1
ATOM 710 C CA . GLU A 1 91 ? -3.025 7.374 17.942 1.00 70.25 91 GLU A CA 1
ATOM 711 C C . GLU A 1 91 ? -1.901 7.955 18.807 1.00 70.25 91 GLU A C 1
ATOM 713 O O . GLU A 1 91 ? -1.819 9.169 18.970 1.00 70.25 91 GLU A O 1
ATOM 718 N N . SER A 1 92 ? -0.970 7.119 19.274 1.00 69.06 92 SER A N 1
ATOM 719 C CA . SER A 1 92 ? 0.187 7.561 20.062 1.00 69.06 92 SER A CA 1
ATOM 720 C C . SER A 1 92 ? 1.190 8.418 19.280 1.00 69.06 92 SER A C 1
ATOM 722 O O . SER A 1 92 ? 1.932 9.189 19.882 1.00 69.06 92 SER A O 1
ATOM 724 N N . GLN A 1 93 ? 1.199 8.314 17.948 1.00 64.00 93 GLN A N 1
ATOM 725 C CA . GLN A 1 93 ? 2.086 9.068 17.058 1.00 64.00 93 GLN A CA 1
ATOM 726 C C . GLN A 1 93 ? 1.427 10.338 16.479 1.00 64.00 93 GLN A C 1
ATOM 728 O O . GLN A 1 93 ? 1.995 10.973 15.592 1.00 64.00 93 GLN A O 1
ATOM 733 N N . HIS A 1 94 ? 0.240 10.736 16.961 1.00 60.78 94 HIS A N 1
ATOM 734 C CA . HIS A 1 94 ? -0.506 11.868 16.401 1.00 60.78 94 HIS A CA 1
ATOM 735 C C . HIS A 1 94 ? 0.202 13.224 16.548 1.00 60.78 94 HIS A C 1
ATOM 737 O O . HIS A 1 94 ? 0.515 13.678 17.648 1.00 60.78 94 HIS A O 1
ATOM 743 N N . GLN A 1 95 ? 0.317 13.930 15.422 1.00 57.34 95 GLN A N 1
ATOM 744 C CA . GLN A 1 95 ? 0.505 15.379 15.357 1.00 57.34 95 GLN A CA 1
ATOM 745 C C . GLN A 1 95 ? -0.825 16.052 14.973 1.00 57.34 95 GLN A C 1
ATOM 747 O O . GLN A 1 95 ? -1.637 15.465 14.259 1.00 57.34 95 GLN A O 1
ATOM 752 N N . ASN A 1 96 ? -1.055 17.288 15.429 1.00 55.12 96 ASN A N 1
ATOM 753 C CA . ASN A 1 96 ? -2.203 18.102 15.009 1.00 55.12 96 ASN A CA 1
ATOM 754 C C . ASN A 1 96 ? -2.138 18.357 13.492 1.00 55.12 96 ASN A C 1
ATOM 756 O O . ASN A 1 96 ? -1.197 18.986 13.010 1.00 55.12 96 ASN A O 1
ATOM 760 N N . ILE A 1 97 ? -3.135 17.883 12.745 1.00 57.56 97 ILE A N 1
ATOM 761 C CA . ILE A 1 97 ? -3.217 18.034 11.286 1.00 57.56 97 ILE A CA 1
ATOM 762 C C . ILE A 1 97 ? -4.186 19.177 10.955 1.00 57.56 97 ILE A C 1
ATOM 764 O O . ILE A 1 97 ? -5.266 19.267 11.536 1.00 57.56 97 ILE A O 1
ATOM 768 N N . SER A 1 98 ? -3.805 20.047 10.015 1.00 54.88 98 SER A N 1
ATOM 769 C CA . SER A 1 98 ? -4.725 21.010 9.396 1.00 54.88 98 SER A CA 1
ATOM 770 C C . SER A 1 98 ? -5.695 20.259 8.479 1.00 54.88 98 SER A C 1
ATOM 772 O O . SER A 1 98 ? -5.246 19.499 7.619 1.00 54.88 98 SER A O 1
ATOM 774 N N . ASP A 1 99 ? -7.005 20.503 8.613 1.00 58.25 99 ASP A N 1
ATOM 775 C CA . ASP A 1 99 ? -8.059 19.982 7.717 1.00 58.25 99 ASP A CA 1
ATOM 776 C C . ASP A 1 99 ? -7.786 20.261 6.223 1.00 58.25 99 ASP A C 1
ATOM 778 O O . ASP A 1 99 ? -8.412 19.656 5.351 1.00 58.25 99 ASP A O 1
ATOM 782 N N . GLU A 1 100 ? -6.858 21.172 5.921 1.00 61.94 100 GLU A N 1
ATOM 783 C CA . GLU A 1 100 ? -6.454 21.553 4.572 1.00 61.94 100 GLU A CA 1
ATOM 784 C C . GLU A 1 100 ? -5.649 20.471 3.834 1.00 61.94 100 GLU A C 1
ATOM 786 O O . GLU A 1 100 ? -5.675 20.457 2.604 1.00 61.94 100 GLU A O 1
ATOM 791 N N . ASP A 1 101 ? -4.963 19.551 4.523 1.00 73.75 101 ASP A N 1
ATOM 792 C CA . ASP A 1 101 ? -4.065 18.570 3.884 1.00 73.75 101 ASP A CA 1
ATOM 793 C C . ASP A 1 101 ? -4.647 17.148 3.879 1.00 73.75 101 ASP A C 1
ATOM 795 O O . ASP A 1 101 ? -4.025 16.199 4.351 1.00 73.75 101 ASP A O 1
ATOM 799 N N . ARG A 1 102 ? -5.872 17.007 3.357 1.00 83.81 102 ARG A N 1
ATOM 800 C CA . ARG A 1 102 ? -6.548 15.716 3.139 1.00 83.81 102 ARG A CA 1
ATOM 801 C C . ARG A 1 102 ? -7.244 15.665 1.773 1.00 83.81 102 ARG A C 1
ATOM 803 O O . ARG A 1 102 ? -7.478 16.718 1.173 1.00 83.81 102 ARG A O 1
ATOM 810 N N . PRO A 1 103 ? -7.642 14.477 1.286 1.00 88.31 103 PRO A N 1
ATOM 811 C CA . PRO A 1 103 ? -8.439 14.365 0.069 1.00 88.31 103 PRO A CA 1
ATOM 812 C C . PRO A 1 103 ? -9.752 15.162 0.170 1.00 88.31 103 PRO A C 1
ATOM 814 O O . PRO A 1 103 ? -10.541 14.968 1.094 1.00 88.31 103 PRO A O 1
ATOM 817 N N . LEU A 1 104 ? -10.013 16.042 -0.802 1.00 90.00 104 LEU A N 1
ATOM 818 C CA . LEU A 1 104 ? -11.201 16.912 -0.834 1.00 90.00 104 LEU A CA 1
ATOM 819 C C . LEU A 1 104 ? -12.371 16.298 -1.626 1.00 90.00 104 LEU A C 1
ATOM 821 O O . LEU A 1 104 ? -13.053 16.979 -2.387 1.00 90.00 104 LEU A O 1
ATOM 825 N N . PHE A 1 105 ? -12.595 14.994 -1.474 1.00 89.56 105 PHE A N 1
ATOM 826 C CA . PHE A 1 105 ? -13.727 14.273 -2.063 1.00 89.56 105 PHE A CA 1
ATOM 827 C C . PHE A 1 105 ? -14.111 13.086 -1.172 1.00 89.56 105 PHE A C 1
ATOM 829 O O . PHE A 1 105 ? -13.386 12.742 -0.244 1.00 89.56 105 PHE A O 1
ATOM 836 N N . LYS A 1 106 ? -15.248 12.435 -1.436 1.00 90.44 106 LYS A N 1
ATOM 837 C CA . LYS A 1 106 ? -15.648 11.231 -0.696 1.00 90.44 106 LYS A CA 1
ATOM 838 C C . LYS A 1 106 ? -14.917 10.002 -1.248 1.00 90.44 106 LYS A C 1
ATOM 840 O O . LYS A 1 106 ? -15.330 9.448 -2.264 1.00 90.44 106 LYS A O 1
ATOM 845 N N . TRP A 1 107 ? -13.857 9.571 -0.571 1.00 90.38 107 TRP A N 1
ATOM 846 C CA . TRP A 1 107 ? -13.101 8.372 -0.945 1.00 90.38 107 TRP A CA 1
ATOM 847 C C . TRP A 1 107 ? -13.857 7.070 -0.612 1.00 90.38 107 TRP A C 1
ATOM 849 O O . TRP A 1 107 ? -14.688 7.047 0.312 1.00 90.38 107 TRP A O 1
ATOM 859 N N . PRO A 1 108 ? -13.593 5.975 -1.354 1.00 90.25 108 PRO A N 1
ATOM 860 C CA . PRO A 1 108 ? -14.215 4.681 -1.101 1.00 90.25 108 PRO A CA 1
ATOM 861 C C . PRO A 1 108 ? -13.827 4.143 0.281 1.00 90.25 108 PRO A C 1
ATOM 863 O O . PRO A 1 108 ? -12.665 4.192 0.697 1.00 90.25 108 PRO A O 1
ATOM 866 N N . GLN A 1 109 ? -14.835 3.644 0.997 1.00 87.38 109 GLN A N 1
ATOM 867 C CA . GLN A 1 109 ? -14.652 2.976 2.283 1.00 87.38 109 GLN A CA 1
ATOM 868 C C . GLN A 1 109 ? -14.123 1.562 2.074 1.00 87.38 109 GLN A C 1
ATOM 870 O O . GLN A 1 109 ? -14.352 0.941 1.035 1.00 87.38 109 GLN A O 1
ATOM 875 N N . VAL A 1 110 ? -13.449 1.034 3.090 1.00 83.56 110 VAL A N 1
ATOM 876 C CA . VAL A 1 110 ? -12.890 -0.307 3.020 1.00 83.56 110 VAL A CA 1
ATOM 877 C C . VAL A 1 110 ? -13.990 -1.370 3.024 1.00 83.56 110 VAL A C 1
ATOM 879 O O . VAL A 1 110 ? -14.839 -1.395 3.912 1.00 83.56 110 VAL A O 1
ATOM 882 N N . ASN A 1 111 ? -13.940 -2.309 2.072 1.00 79.00 111 ASN A N 1
ATOM 883 C CA . ASN A 1 111 ? -14.717 -3.543 2.154 1.00 79.00 111 ASN A CA 1
ATOM 884 C C . ASN A 1 111 ? -14.026 -4.561 3.081 1.00 79.00 111 ASN A C 1
ATOM 886 O O . ASN A 1 111 ? -13.092 -5.258 2.674 1.00 79.00 111 ASN A O 1
ATOM 890 N N . TYR A 1 112 ? -14.507 -4.657 4.321 1.00 76.12 112 TYR A N 1
ATOM 891 C CA . TYR A 1 112 ? -14.005 -5.597 5.331 1.00 76.12 112 TYR A CA 1
ATOM 892 C C . TYR A 1 112 ? -14.394 -7.062 5.069 1.00 76.12 112 TYR A C 1
ATOM 894 O O . TYR A 1 112 ? -13.830 -7.957 5.692 1.00 76.12 112 TYR A O 1
ATOM 902 N N . ASN A 1 113 ? -15.330 -7.330 4.150 1.00 75.25 113 ASN A N 1
ATOM 903 C CA . ASN A 1 113 ? -15.781 -8.693 3.841 1.00 75.25 113 ASN A CA 1
ATOM 904 C C . ASN A 1 113 ? -14.867 -9.416 2.841 1.00 75.25 113 ASN A C 1
ATOM 906 O O . ASN A 1 113 ? -14.954 -10.631 2.681 1.00 75.25 113 ASN A O 1
ATOM 910 N N . GLU A 1 114 ? -14.000 -8.680 2.150 1.00 71.94 114 GLU A N 1
ATOM 911 C CA . GLU A 1 114 ? -13.018 -9.253 1.237 1.00 71.94 114 GLU A CA 1
ATOM 912 C C . GLU A 1 114 ? -11.725 -9.507 1.998 1.00 71.94 114 GLU A C 1
ATOM 914 O O . GLU A 1 114 ? -11.139 -8.566 2.515 1.00 71.94 114 GLU A O 1
ATOM 919 N N . SER A 1 115 ? -11.243 -10.746 2.064 1.00 72.50 115 SER A N 1
ATOM 920 C CA . SER A 1 115 ? -9.901 -11.020 2.589 1.00 72.50 115 SER A CA 1
ATOM 921 C C . SER A 1 115 ? -8.872 -10.908 1.463 1.00 72.50 115 SER A C 1
ATOM 923 O O . SER A 1 115 ? -9.054 -11.494 0.396 1.00 72.50 115 SER A O 1
ATOM 925 N N . ILE A 1 116 ? -7.793 -10.157 1.696 1.00 82.31 116 ILE A N 1
ATOM 926 C CA . ILE A 1 116 ? -6.656 -10.042 0.774 1.00 82.31 116 ILE A CA 1
ATOM 927 C C . ILE A 1 116 ? -5.438 -10.646 1.467 1.00 82.31 116 ILE A C 1
ATOM 929 O O . ILE A 1 116 ? -5.039 -10.195 2.541 1.00 82.31 116 ILE A O 1
ATOM 933 N N . ALA A 1 117 ? -4.862 -11.679 0.853 1.00 86.25 117 ALA A N 1
ATOM 934 C CA . ALA A 1 117 ? -3.666 -12.331 1.366 1.00 86.25 117 ALA A CA 1
ATOM 935 C C . ALA A 1 117 ? -2.448 -11.404 1.248 1.00 86.25 117 ALA A C 1
ATOM 937 O O . ALA A 1 117 ? -2.243 -10.779 0.203 1.00 86.25 117 ALA A O 1
ATOM 938 N N . LYS A 1 118 ? -1.626 -11.357 2.306 1.00 92.25 118 LYS A N 1
ATOM 939 C CA . LYS A 1 118 ? -0.354 -10.630 2.288 1.00 92.25 118 LYS A CA 1
ATOM 940 C C . LYS A 1 118 ? 0.590 -11.277 1.271 1.00 92.25 118 LYS A C 1
ATOM 942 O O . LYS A 1 118 ? 0.776 -12.494 1.287 1.00 92.25 118 LYS A O 1
ATOM 947 N N . VAL A 1 119 ? 1.185 -10.475 0.396 1.00 95.00 119 VAL A N 1
ATOM 948 C CA . VAL A 1 119 ? 2.210 -10.928 -0.550 1.00 95.00 119 VAL A CA 1
ATOM 949 C C . VAL A 1 119 ? 3.598 -10.845 0.074 1.00 95.00 119 VAL A C 1
ATOM 951 O O . VAL A 1 119 ? 3.839 -10.059 0.987 1.00 95.00 119 VAL A O 1
ATOM 954 N N . SER A 1 120 ? 4.535 -11.642 -0.440 1.00 94.00 120 SER A N 1
ATOM 955 C CA . SER A 1 120 ? 5.937 -11.503 -0.046 1.00 94.00 120 SER A CA 1
ATOM 956 C C . SER A 1 120 ? 6.484 -10.154 -0.509 1.00 94.00 120 SER A C 1
ATOM 958 O O . SER A 1 120 ? 6.417 -9.831 -1.697 1.00 94.00 120 SER A O 1
ATOM 960 N N . LEU A 1 121 ? 7.070 -9.398 0.422 1.00 94.94 121 LEU A N 1
ATOM 961 C CA . LEU A 1 121 ? 7.705 -8.116 0.125 1.00 94.94 121 LEU A CA 1
ATOM 962 C C . LEU A 1 121 ? 8.974 -8.274 -0.722 1.00 94.94 121 LEU A C 1
ATOM 964 O O . LEU A 1 121 ? 9.345 -7.322 -1.399 1.00 94.94 121 LEU A O 1
ATOM 968 N N . ALA A 1 122 ? 9.594 -9.458 -0.750 1.00 94.12 122 ALA A N 1
ATOM 969 C CA . ALA A 1 122 ? 10.782 -9.745 -1.557 1.00 94.12 122 ALA A CA 1
ATOM 970 C C . ALA A 1 122 ? 10.457 -10.112 -3.021 1.00 94.12 122 ALA A C 1
ATOM 972 O O . ALA A 1 122 ? 11.323 -10.036 -3.891 1.00 94.12 122 ALA A O 1
ATOM 973 N N . ASP A 1 123 ? 9.214 -10.509 -3.324 1.00 95.25 123 ASP A N 1
ATOM 974 C CA . ASP A 1 123 ? 8.819 -10.954 -4.663 1.00 95.25 123 ASP A CA 1
ATOM 975 C C . ASP A 1 123 ? 8.108 -9.844 -5.451 1.00 95.25 123 ASP A C 1
ATOM 977 O O . ASP A 1 123 ? 6.880 -9.704 -5.431 1.00 95.25 123 ASP A O 1
ATOM 981 N N . ASN A 1 124 ? 8.895 -9.098 -6.234 1.00 96.19 124 ASN A N 1
ATOM 982 C CA . ASN A 1 124 ? 8.394 -8.058 -7.135 1.00 96.19 124 ASN A CA 1
ATOM 983 C C . ASN A 1 124 ? 7.283 -8.561 -8.069 1.00 96.19 124 ASN A C 1
ATOM 985 O O . ASN A 1 124 ? 6.336 -7.829 -8.350 1.00 96.19 124 ASN A O 1
ATOM 989 N N . ARG A 1 125 ? 7.345 -9.810 -8.546 1.00 96.06 125 ARG A N 1
ATOM 990 C CA . ARG A 1 125 ? 6.341 -10.334 -9.482 1.00 96.06 125 ARG A CA 1
ATOM 991 C C . ARG A 1 125 ? 4.985 -10.485 -8.803 1.00 96.06 125 ARG A C 1
ATOM 993 O O . ARG A 1 125 ? 3.961 -10.189 -9.420 1.00 96.06 125 ARG A O 1
ATOM 1000 N N . THR A 1 126 ? 4.969 -10.965 -7.565 1.00 96.31 126 THR A N 1
ATOM 1001 C CA . THR A 1 126 ? 3.725 -11.153 -6.812 1.00 96.31 126 THR A CA 1
ATOM 1002 C C . THR A 1 126 ? 3.146 -9.812 -6.355 1.00 96.31 126 THR A C 1
ATOM 1004 O O . THR A 1 126 ? 1.935 -9.622 -6.455 1.00 96.31 126 THR A O 1
ATOM 1007 N N . ILE A 1 127 ? 3.995 -8.843 -5.994 1.00 97.25 127 ILE A N 1
ATOM 1008 C CA . ILE A 1 127 ? 3.582 -7.461 -5.695 1.00 97.25 127 ILE A CA 1
ATOM 1009 C C . ILE A 1 127 ? 2.884 -6.814 -6.894 1.00 97.25 127 ILE A C 1
ATOM 1011 O O . ILE A 1 127 ? 1.763 -6.324 -6.772 1.00 97.25 127 ILE A O 1
ATOM 1015 N N . LEU A 1 128 ? 3.504 -6.865 -8.076 1.00 97.38 128 LEU A N 1
ATOM 1016 C CA . LEU A 1 128 ? 2.931 -6.265 -9.285 1.00 97.38 128 LEU A CA 1
ATOM 1017 C C . LEU A 1 128 ? 1.600 -6.923 -9.675 1.00 97.38 128 LEU A C 1
ATOM 1019 O O . LEU A 1 128 ? 0.665 -6.239 -10.088 1.00 97.38 128 LEU A O 1
ATOM 1023 N N . LYS A 1 129 ? 1.477 -8.245 -9.500 1.00 95.75 129 LYS A N 1
ATOM 1024 C CA . LYS A 1 129 ? 0.216 -8.966 -9.737 1.00 95.75 129 LYS A CA 1
ATOM 1025 C C . LYS A 1 129 ? -0.891 -8.569 -8.763 1.00 95.75 129 LYS A C 1
ATOM 1027 O O . LYS A 1 129 ? -2.052 -8.555 -9.166 1.00 95.75 129 LYS A O 1
ATOM 1032 N N . ALA A 1 130 ? -0.557 -8.244 -7.515 1.00 94.94 130 ALA A N 1
ATOM 1033 C CA . ALA A 1 130 ? -1.541 -7.886 -6.496 1.00 94.94 130 ALA A CA 1
ATOM 1034 C C . ALA A 1 130 ? -2.293 -6.580 -6.790 1.00 94.94 130 ALA A C 1
ATOM 1036 O O . ALA A 1 130 ? -3.406 -6.394 -6.302 1.00 94.94 130 ALA A O 1
ATOM 1037 N N . VAL A 1 131 ? -1.743 -5.708 -7.642 1.00 93.88 131 VAL A N 1
ATOM 1038 C CA . VAL A 1 131 ? -2.468 -4.526 -8.132 1.00 93.88 131 VAL A CA 1
ATOM 1039 C C . VAL A 1 131 ? -3.708 -4.932 -8.943 1.00 93.88 131 VAL A C 1
ATOM 1041 O O . VAL A 1 131 ? -4.718 -4.227 -8.944 1.00 93.88 131 VAL A O 1
ATOM 1044 N N . GLY A 1 132 ? -3.677 -6.089 -9.613 1.00 92.31 132 GLY A N 1
ATOM 1045 C CA . GLY A 1 132 ? -4.800 -6.584 -10.413 1.00 92.31 132 GLY A CA 1
ATOM 1046 C C . GLY A 1 132 ? -5.058 -5.777 -11.690 1.00 92.31 132 GLY A C 1
ATOM 1047 O O . GLY A 1 132 ? -6.132 -5.891 -12.277 1.00 92.31 132 GLY A O 1
ATOM 1048 N N . LYS A 1 133 ? -4.089 -4.960 -12.126 1.00 94.19 133 LYS A N 1
ATOM 1049 C CA . LYS A 1 133 ? -4.135 -4.172 -13.364 1.00 94.19 133 LYS A CA 1
ATOM 1050 C C . LYS A 1 133 ? -2.889 -4.419 -14.216 1.00 94.19 133 LYS A C 1
ATOM 1052 O O . LYS A 1 133 ? -1.829 -4.726 -13.668 1.00 94.19 133 LYS A O 1
ATOM 1057 N N . PRO A 1 134 ? -2.997 -4.294 -15.550 1.00 96.38 134 PRO A N 1
ATOM 1058 C CA . PRO A 1 134 ? -1.826 -4.331 -16.411 1.00 96.38 134 PRO A CA 1
ATOM 1059 C C . PRO A 1 134 ? -0.908 -3.139 -16.120 1.00 96.38 134 PRO A C 1
ATOM 1061 O O . PRO A 1 134 ? -1.370 -2.040 -15.811 1.00 96.38 134 PRO A O 1
ATOM 1064 N N . ILE A 1 135 ? 0.396 -3.362 -16.266 1.00 97.75 135 ILE A N 1
ATOM 1065 C CA . ILE A 1 135 ? 1.397 -2.295 -16.234 1.00 97.75 135 ILE A CA 1
ATOM 1066 C C . ILE A 1 135 ? 1.242 -1.482 -17.523 1.00 97.75 135 ILE A C 1
ATOM 1068 O O . ILE A 1 135 ? 1.281 -2.039 -18.621 1.00 97.75 135 ILE A O 1
ATOM 1072 N N . ALA A 1 136 ? 1.029 -0.178 -17.378 1.00 97.25 136 ALA A N 1
ATOM 1073 C CA . ALA A 1 136 ? 0.888 0.763 -18.480 1.00 97.25 136 ALA A CA 1
ATOM 1074 C C . ALA A 1 136 ? 2.245 1.276 -18.973 1.00 97.25 136 ALA A C 1
ATOM 1076 O O . ALA A 1 136 ? 2.394 1.491 -20.176 1.00 97.25 136 ALA A O 1
ATOM 1077 N N . ASP A 1 137 ? 3.197 1.459 -18.055 1.00 97.38 137 ASP A N 1
ATOM 1078 C CA . ASP A 1 137 ? 4.563 1.881 -18.361 1.00 97.38 137 ASP A CA 1
ATOM 1079 C C . ASP A 1 137 ? 5.559 1.442 -17.278 1.00 97.38 137 ASP A C 1
ATOM 1081 O O . ASP A 1 137 ? 5.163 1.124 -16.149 1.00 97.38 137 ASP A O 1
ATOM 1085 N N . LYS A 1 138 ? 6.849 1.420 -17.620 1.00 97.12 138 LYS A N 1
ATOM 1086 C CA . LYS A 1 138 ? 7.942 1.119 -16.694 1.00 97.12 138 LYS A CA 1
ATOM 1087 C C . LYS A 1 138 ? 9.174 1.972 -16.984 1.00 97.12 138 LYS A C 1
ATOM 1089 O O . LYS A 1 138 ? 9.561 2.138 -18.135 1.00 97.12 138 LYS A O 1
ATOM 1094 N N . GLU A 1 139 ? 9.832 2.429 -15.929 1.00 96.56 139 GLU A N 1
ATOM 1095 C CA . GLU A 1 139 ? 11.014 3.290 -16.033 1.00 96.56 139 GLU A CA 1
ATOM 1096 C C . GLU A 1 139 ? 12.100 2.805 -15.076 1.00 96.56 139 GLU A C 1
ATOM 1098 O O . GLU A 1 139 ? 11.810 2.394 -13.951 1.00 96.56 139 GLU A O 1
ATOM 1103 N N . GLU A 1 140 ? 13.343 2.782 -15.548 1.00 96.81 140 GLU A N 1
ATOM 1104 C CA . GLU A 1 140 ? 14.511 2.546 -14.700 1.00 96.81 140 GLU A CA 1
ATOM 1105 C C . GLU A 1 140 ? 14.952 3.874 -14.083 1.00 9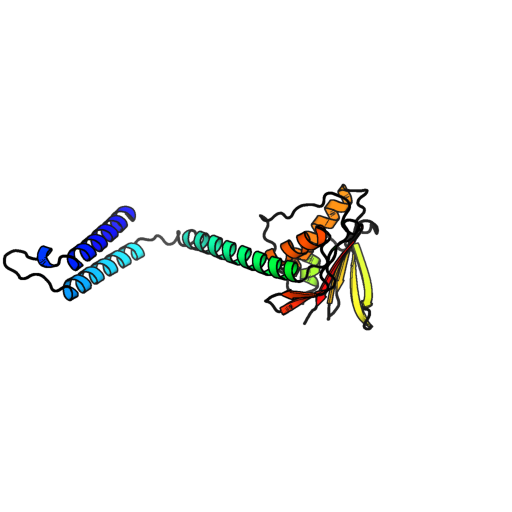6.81 140 GLU A C 1
ATOM 1107 O O . GLU A 1 140 ? 14.913 4.917 -14.737 1.00 96.81 140 GLU A O 1
ATOM 1112 N N . GLY A 1 141 ? 15.385 3.840 -12.828 1.00 93.56 141 GLY A N 1
ATOM 1113 C CA . GLY A 1 141 ? 15.856 5.029 -12.134 1.00 93.56 141 GLY A CA 1
ATOM 1114 C C . GLY A 1 141 ? 16.743 4.688 -10.949 1.00 93.56 141 GLY A C 1
ATOM 1115 O O . GLY A 1 141 ? 17.136 3.540 -10.740 1.00 93.56 141 GLY A O 1
ATOM 1116 N N . THR A 1 142 ? 17.035 5.705 -10.148 1.00 91.94 142 THR A N 1
ATOM 1117 C CA . THR A 1 142 ? 17.737 5.557 -8.872 1.00 91.94 142 THR A CA 1
ATOM 1118 C C . THR A 1 142 ? 17.002 6.313 -7.778 1.00 91.94 142 THR A C 1
ATOM 1120 O O . THR A 1 142 ? 16.486 7.405 -8.027 1.00 91.94 142 THR A O 1
ATOM 1123 N N . ASN A 1 143 ? 16.973 5.761 -6.566 1.00 84.19 143 ASN A N 1
ATOM 1124 C CA . ASN A 1 143 ? 16.417 6.459 -5.410 1.00 84.19 143 ASN A CA 1
ATOM 1125 C C . ASN A 1 143 ? 17.372 7.568 -4.917 1.00 84.19 143 ASN A C 1
ATOM 1127 O O . ASN A 1 143 ? 18.435 7.811 -5.492 1.00 84.19 143 ASN A O 1
ATOM 1131 N N . GLN A 1 144 ? 16.998 8.240 -3.826 1.00 79.88 144 GLN A N 1
ATOM 1132 C CA . GLN A 1 144 ? 17.786 9.336 -3.241 1.00 79.88 144 GLN A CA 1
ATOM 1133 C C . GLN A 1 144 ? 19.183 8.906 -2.760 1.00 79.88 144 GLN A C 1
ATOM 1135 O O . GLN A 1 144 ? 20.078 9.743 -2.684 1.00 79.88 144 GLN A O 1
ATOM 1140 N N . ASN A 1 145 ? 19.380 7.614 -2.488 1.00 84.06 145 ASN A N 1
ATOM 1141 C CA . ASN A 1 145 ? 20.649 7.035 -2.051 1.00 84.06 145 ASN A CA 1
ATOM 1142 C C . ASN A 1 145 ? 21.487 6.500 -3.228 1.00 84.06 145 ASN A C 1
ATOM 1144 O O . ASN A 1 145 ? 22.557 5.933 -3.014 1.00 84.06 145 ASN A O 1
ATOM 1148 N N . GLY A 1 146 ? 21.016 6.657 -4.471 1.00 87.81 146 GLY A N 1
ATOM 1149 C CA . GLY A 1 146 ? 21.666 6.107 -5.663 1.00 87.81 146 GLY A CA 1
ATOM 1150 C C . GLY A 1 146 ? 21.389 4.618 -5.894 1.00 87.81 146 GLY A C 1
ATOM 1151 O O . GLY A 1 146 ? 21.992 4.015 -6.781 1.00 87.81 146 GLY A O 1
ATOM 1152 N N . GLU A 1 147 ? 20.481 4.013 -5.130 1.00 90.31 147 GLU A N 1
ATOM 1153 C CA . GLU A 1 147 ? 20.091 2.620 -5.308 1.00 90.31 147 GLU A CA 1
ATOM 1154 C C . GLU A 1 147 ? 19.246 2.464 -6.584 1.00 90.31 147 GLU A C 1
ATOM 1156 O O . GLU A 1 147 ? 18.286 3.223 -6.765 1.00 90.31 147 GLU A O 1
ATOM 1161 N N . PRO A 1 148 ? 19.542 1.486 -7.458 1.00 94.69 148 PRO A N 1
ATOM 1162 C CA . PRO A 1 148 ? 18.705 1.200 -8.614 1.00 94.69 148 PRO A CA 1
ATOM 1163 C C . PRO A 1 148 ? 17.268 0.857 -8.210 1.00 94.69 148 PRO A C 1
ATOM 1165 O O . PRO A 1 148 ? 17.037 -0.011 -7.365 1.00 94.69 148 PRO A O 1
ATOM 1168 N N . LEU A 1 149 ? 16.303 1.493 -8.870 1.00 95.50 149 LEU A N 1
ATOM 1169 C CA . LEU A 1 149 ? 14.881 1.206 -8.722 1.00 95.50 149 LEU A CA 1
ATOM 1170 C C . LEU A 1 149 ? 14.228 0.998 -10.086 1.00 95.50 149 LEU A C 1
ATOM 1172 O O . LEU A 1 149 ? 14.692 1.508 -11.108 1.00 95.50 149 LEU A O 1
ATOM 1176 N N . GLN A 1 150 ? 13.110 0.279 -10.082 1.00 97.94 150 GLN A N 1
ATOM 1177 C CA . GLN A 1 150 ? 12.210 0.193 -11.223 1.00 97.94 150 GLN A CA 1
ATOM 1178 C C . GLN A 1 150 ? 10.853 0.786 -10.842 1.00 97.94 150 GLN A C 1
ATOM 1180 O O . GLN A 1 150 ? 10.181 0.280 -9.941 1.00 97.94 150 GLN A O 1
ATOM 1185 N N . SER A 1 151 ? 10.440 1.821 -11.565 1.00 97.81 151 SER A N 1
ATOM 1186 C CA . SER A 1 151 ? 9.113 2.421 -11.473 1.00 97.81 151 SER A CA 1
ATOM 1187 C C . SER A 1 151 ? 8.136 1.691 -12.385 1.00 97.81 151 SER A C 1
ATOM 1189 O O . SER A 1 151 ? 8.446 1.401 -13.541 1.00 97.81 151 SER A O 1
ATOM 1191 N N . TYR A 1 152 ? 6.940 1.419 -11.872 1.00 98.25 152 TYR A N 1
ATOM 1192 C CA . TYR A 1 152 ? 5.838 0.785 -12.585 1.00 98.25 152 TYR A CA 1
ATOM 1193 C C . TYR A 1 152 ? 4.597 1.657 -12.488 1.00 98.25 152 TYR A C 1
ATOM 1195 O O . TYR A 1 152 ? 4.091 1.922 -11.395 1.00 98.25 152 TYR A O 1
ATOM 1203 N N . TRP A 1 153 ? 4.077 2.054 -13.641 1.00 97.94 153 TRP A N 1
ATOM 1204 C CA . TRP A 1 153 ? 2.885 2.877 -13.764 1.00 97.94 153 TRP A CA 1
ATOM 1205 C C . TRP A 1 153 ? 1.704 2.013 -14.192 1.00 97.94 153 TRP A C 1
ATOM 1207 O O . TRP A 1 153 ? 1.802 1.236 -15.140 1.00 97.94 153 TRP A O 1
ATOM 1217 N N . PHE A 1 154 ? 0.560 2.165 -13.526 1.00 97.00 154 PHE A N 1
ATOM 1218 C CA . PHE A 1 154 ? -0.663 1.396 -13.819 1.00 97.00 154 PHE A CA 1
ATOM 1219 C C . PHE A 1 154 ? -1.717 2.211 -14.581 1.00 97.00 154 PHE A C 1
ATOM 1221 O O . PHE A 1 154 ? -2.852 1.776 -14.766 1.00 97.00 154 PHE A O 1
ATOM 1228 N N . SER A 1 155 ? -1.346 3.412 -15.026 1.00 95.12 155 SER A N 1
ATOM 1229 C CA . SER A 1 155 ? -2.193 4.332 -15.779 1.00 95.12 155 SER A CA 1
ATOM 1230 C C . SER A 1 155 ? -1.326 5.180 -16.702 1.00 95.12 155 SER A C 1
ATOM 1232 O O . SER A 1 155 ? -0.234 5.586 -16.321 1.00 95.12 155 SER A O 1
ATOM 1234 N N . LYS A 1 156 ? -1.834 5.489 -17.901 1.00 91.50 156 LYS A N 1
ATOM 1235 C CA . LYS A 1 156 ? -1.242 6.510 -18.787 1.00 91.50 156 LYS A CA 1
ATOM 1236 C C . LYS A 1 156 ? -1.683 7.932 -18.418 1.00 91.50 156 LYS A C 1
ATOM 1238 O O . LYS A 1 156 ? -1.183 8.901 -18.976 1.00 91.50 156 LYS A O 1
ATOM 1243 N N . ASN A 1 157 ? -2.667 8.066 -17.528 1.00 91.38 157 ASN A N 1
ATOM 1244 C CA . ASN A 1 157 ? -3.161 9.354 -17.063 1.00 91.38 157 ASN A CA 1
ATOM 1245 C C . ASN A 1 157 ? -2.309 9.833 -15.883 1.00 91.38 157 ASN A C 1
ATOM 1247 O O . ASN A 1 157 ? -2.446 9.320 -14.779 1.00 91.38 157 ASN A O 1
ATOM 1251 N N . LEU A 1 158 ? -1.489 10.857 -16.104 1.00 89.31 158 LEU A N 1
ATOM 1252 C CA . LEU A 1 158 ? -0.590 11.412 -15.085 1.00 89.31 158 LEU A CA 1
ATOM 1253 C C . LEU A 1 158 ? -1.303 12.214 -13.983 1.00 89.31 158 LEU A C 1
ATOM 1255 O O . LEU A 1 158 ? -0.674 12.605 -13.008 1.00 89.31 158 LEU A O 1
ATOM 1259 N N . ILE A 1 159 ? -2.608 12.454 -14.115 1.00 93.31 159 ILE A N 1
ATOM 1260 C CA . ILE A 1 159 ? -3.429 13.108 -13.090 1.00 93.31 159 ILE A CA 1
ATOM 1261 C C . ILE A 1 159 ? -4.024 12.066 -12.131 1.00 93.31 159 ILE A C 1
ATOM 1263 O O . ILE A 1 159 ? -4.159 12.317 -10.939 1.00 93.31 159 ILE A O 1
ATOM 1267 N N . ASN A 1 160 ? -4.395 10.895 -12.658 1.00 95.94 160 ASN A N 1
ATOM 1268 C CA . ASN A 1 160 ? -5.036 9.817 -11.907 1.00 95.94 160 ASN A CA 1
ATOM 1269 C C . ASN A 1 160 ? -4.284 8.507 -12.166 1.00 95.94 160 ASN A C 1
ATOM 1271 O O . ASN A 1 160 ? -4.509 7.841 -13.188 1.00 95.94 160 ASN A O 1
ATOM 1275 N N . TYR A 1 161 ? -3.381 8.148 -11.255 1.00 96.88 161 TYR A N 1
ATOM 1276 C CA . TYR A 1 161 ? -2.516 6.981 -11.406 1.00 96.88 161 TYR A CA 1
ATOM 1277 C C . TYR A 1 161 ? -2.183 6.314 -10.076 1.00 96.88 161 TYR A C 1
ATOM 1279 O O . TYR A 1 161 ? -2.149 6.960 -9.035 1.00 96.88 161 TYR A O 1
ATOM 1287 N N . LEU A 1 162 ? -1.843 5.028 -10.159 1.00 98.19 162 LEU A N 1
ATOM 1288 C CA . LEU A 1 162 ? -1.044 4.314 -9.169 1.00 98.19 162 LEU A CA 1
ATOM 1289 C C . LEU A 1 162 ? 0.356 4.091 -9.754 1.00 98.19 162 LEU A C 1
ATOM 1291 O O . LEU A 1 162 ? 0.492 3.721 -10.927 1.00 98.19 162 LEU A O 1
ATOM 1295 N N . LYS A 1 163 ? 1.375 4.306 -8.925 1.00 97.94 163 LYS A N 1
ATOM 1296 C CA . LYS A 1 163 ? 2.780 4.041 -9.211 1.00 97.94 163 LYS A CA 1
ATOM 1297 C C . LYS A 1 163 ? 3.388 3.217 -8.082 1.00 97.94 163 LYS A C 1
ATOM 1299 O O . LYS A 1 163 ? 3.127 3.490 -6.908 1.00 97.94 163 LYS A O 1
ATOM 1304 N N . LEU A 1 164 ? 4.203 2.237 -8.456 1.00 98.38 164 LEU A N 1
ATOM 1305 C CA . LEU A 1 164 ? 5.061 1.494 -7.541 1.00 98.38 164 LEU A CA 1
ATOM 1306 C C . LEU A 1 164 ? 6.516 1.689 -7.951 1.00 98.38 164 LEU A C 1
ATOM 1308 O O . LEU A 1 164 ? 6.853 1.371 -9.090 1.00 98.38 164 LEU A O 1
ATOM 1312 N N . ASP A 1 165 ? 7.365 2.151 -7.039 1.00 97.50 165 ASP A N 1
ATOM 1313 C CA . ASP A 1 165 ? 8.815 2.094 -7.231 1.00 97.50 165 ASP A CA 1
ATOM 1314 C C . ASP A 1 165 ? 9.361 0.933 -6.403 1.00 97.50 165 ASP A C 1
ATOM 1316 O O . ASP A 1 165 ? 9.136 0.853 -5.195 1.00 97.50 165 ASP A O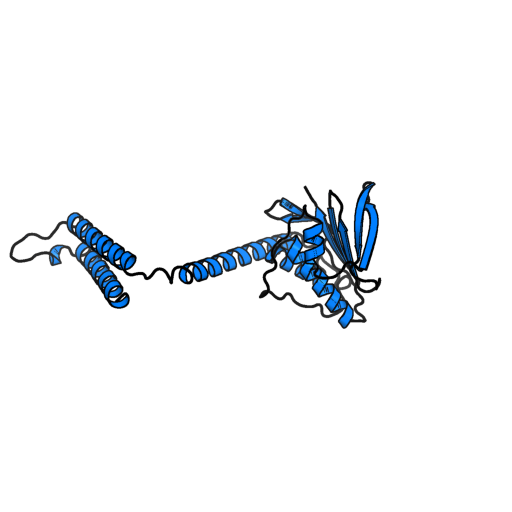 1
ATOM 1320 N N . LEU A 1 166 ? 10.029 -0.009 -7.067 1.00 97.31 166 LEU A N 1
ATOM 1321 C CA . LEU A 1 166 ? 10.575 -1.209 -6.441 1.00 97.31 166 LEU A CA 1
ATOM 1322 C C . LEU A 1 166 ? 12.102 -1.158 -6.510 1.00 97.31 166 LEU A C 1
ATOM 1324 O O . LEU A 1 166 ? 12.667 -1.237 -7.604 1.00 97.31 166 LEU A O 1
ATOM 1328 N N . SER A 1 167 ? 12.760 -1.079 -5.357 1.00 95.19 167 SER A N 1
ATOM 1329 C CA . SER A 1 167 ? 14.212 -1.244 -5.209 1.00 95.19 167 SER A CA 1
ATOM 1330 C C . SER A 1 167 ? 14.521 -2.467 -4.339 1.00 95.19 167 SER A C 1
ATOM 1332 O O . SER A 1 167 ? 13.613 -3.208 -3.969 1.00 95.19 167 SER A O 1
ATOM 1334 N N . ARG A 1 168 ? 15.782 -2.770 -4.044 1.00 93.19 168 ARG A N 1
ATOM 1335 C CA . ARG A 1 168 ? 16.109 -3.832 -3.080 1.00 93.19 168 ARG A CA 1
ATOM 1336 C C . ARG A 1 168 ? 15.779 -3.399 -1.657 1.00 93.19 168 ARG A C 1
ATOM 1338 O O . ARG A 1 168 ? 15.282 -4.231 -0.915 1.00 93.19 168 ARG A O 1
ATOM 1345 N N . GLU A 1 169 ? 15.999 -2.131 -1.319 1.00 92.81 169 GLU A N 1
ATOM 1346 C CA . GLU A 1 169 ? 15.804 -1.586 0.030 1.00 92.81 169 GLU A CA 1
ATOM 1347 C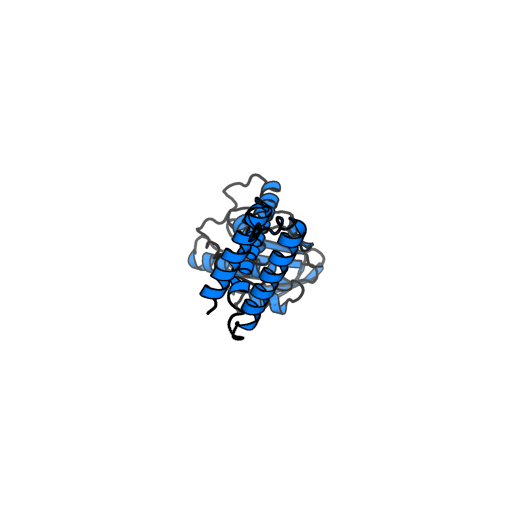 C . GLU A 1 169 ? 14.365 -1.132 0.301 1.00 92.81 169 GLU A C 1
ATOM 1349 O O . GLU A 1 169 ? 13.943 -1.115 1.456 1.00 92.81 169 GLU A O 1
ATOM 1354 N N . PHE A 1 170 ? 13.589 -0.764 -0.726 1.00 94.81 170 PHE A N 1
ATOM 1355 C CA . PHE A 1 170 ? 12.284 -0.135 -0.518 1.00 94.81 170 PHE A CA 1
ATOM 1356 C C . PHE A 1 170 ? 11.208 -0.532 -1.536 1.00 94.81 170 PHE A C 1
ATOM 1358 O O . PHE A 1 170 ? 11.470 -0.931 -2.675 1.00 94.81 170 PHE A O 1
ATOM 1365 N N . ILE A 1 171 ? 9.958 -0.378 -1.096 1.00 97.31 171 ILE A N 1
ATOM 1366 C CA . ILE A 1 171 ? 8.758 -0.330 -1.934 1.00 97.31 171 ILE A CA 1
ATOM 1367 C C . ILE A 1 171 ? 8.103 1.024 -1.696 1.00 97.31 171 ILE A C 1
ATOM 1369 O O . ILE A 1 171 ? 7.523 1.239 -0.631 1.00 97.31 171 ILE A O 1
ATOM 1373 N N . ASP A 1 172 ? 8.144 1.908 -2.686 1.00 97.25 172 ASP A N 1
ATOM 1374 C CA . ASP A 1 172 ? 7.370 3.144 -2.648 1.00 97.25 172 ASP A CA 1
ATOM 1375 C C . ASP A 1 172 ? 6.031 2.935 -3.339 1.00 97.25 172 ASP A C 1
ATOM 1377 O O . ASP A 1 172 ? 5.955 2.509 -4.494 1.00 97.25 172 ASP A O 1
ATOM 1381 N N . VAL A 1 173 ? 4.958 3.263 -2.627 1.00 98.31 173 VAL A N 1
ATOM 1382 C CA . VAL A 1 173 ? 3.597 3.238 -3.154 1.00 98.31 173 VAL A CA 1
ATOM 1383 C C . VAL A 1 173 ? 3.097 4.663 -3.217 1.00 98.31 173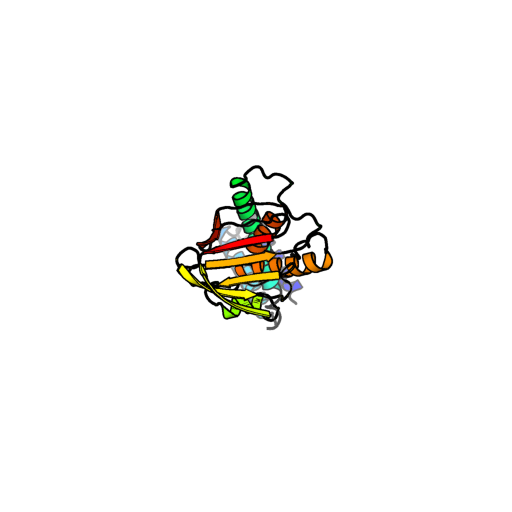 VAL A C 1
ATOM 1385 O O . VAL A 1 173 ? 3.090 5.363 -2.207 1.00 98.31 173 VAL A O 1
ATOM 1388 N N . ALA A 1 174 ? 2.659 5.095 -4.395 1.00 98.00 174 ALA A N 1
ATOM 1389 C CA . ALA A 1 174 ? 2.085 6.418 -4.575 1.00 98.00 174 ALA A CA 1
ATOM 1390 C C . ALA A 1 174 ? 0.886 6.356 -5.509 1.00 98.00 174 ALA A C 1
ATOM 1392 O O . ALA A 1 174 ? 0.964 5.783 -6.596 1.00 98.00 174 ALA A O 1
ATOM 1393 N N . TRP A 1 175 ? -0.208 7.000 -5.120 1.00 97.88 175 TRP A N 1
ATOM 1394 C CA . TRP A 1 175 ? -1.332 7.208 -6.016 1.00 97.88 175 TRP A CA 1
ATOM 1395 C C . TRP A 1 175 ? -1.770 8.664 -6.033 1.00 97.88 175 TRP A C 1
ATOM 1397 O O . TRP A 1 175 ? -1.998 9.272 -4.986 1.00 97.88 175 TRP A O 1
ATOM 1407 N N . ALA A 1 176 ? -1.846 9.223 -7.239 1.00 97.38 176 ALA A N 1
ATOM 1408 C CA . ALA A 1 176 ? -2.294 10.584 -7.487 1.00 97.38 176 ALA A CA 1
ATOM 1409 C C . ALA A 1 176 ? -3.730 10.585 -7.995 1.00 97.38 176 ALA A C 1
ATOM 1411 O O . ALA A 1 176 ? -4.144 9.668 -8.706 1.00 97.38 176 ALA A O 1
ATOM 1412 N N . PHE A 1 177 ? -4.479 11.619 -7.641 1.00 96.19 177 PHE A N 1
ATOM 1413 C CA . PHE A 1 177 ? -5.889 11.733 -7.968 1.00 96.19 177 PHE A CA 1
ATOM 1414 C C . PHE A 1 177 ? -6.303 13.192 -8.151 1.00 96.19 177 PHE A C 1
ATOM 1416 O O . PHE A 1 177 ? -5.729 14.105 -7.554 1.00 96.19 177 PHE A O 1
ATOM 1423 N N . ASP A 1 178 ? -7.357 13.399 -8.936 1.00 95.50 178 ASP A N 1
ATOM 1424 C CA . ASP A 1 178 ? -8.031 14.689 -9.050 1.00 95.50 178 ASP A CA 1
ATOM 1425 C C . ASP A 1 178 ? -9.385 14.644 -8.348 1.00 95.50 178 ASP A C 1
ATOM 1427 O O . ASP A 1 178 ? -10.324 14.005 -8.820 1.00 95.50 178 ASP A O 1
ATOM 1431 N N . ALA A 1 179 ? -9.507 15.369 -7.236 1.00 92.38 179 ALA A N 1
ATOM 1432 C CA . ALA A 1 179 ? -10.760 15.485 -6.493 1.00 92.38 179 ALA A CA 1
ATOM 1433 C C . ALA A 1 179 ? -11.907 16.095 -7.330 1.00 92.38 179 ALA A C 1
ATOM 1435 O O . ALA A 1 179 ? -13.076 15.906 -6.991 1.00 92.38 179 ALA A O 1
ATOM 1436 N N . LYS A 1 180 ? -11.597 16.796 -8.433 1.00 93.88 180 LYS A N 1
ATOM 1437 C CA . LYS A 1 180 ? -12.591 17.340 -9.373 1.00 93.88 180 LYS A CA 1
ATOM 1438 C C . LYS A 1 180 ? -13.168 16.282 -10.316 1.00 93.88 180 LYS A C 1
ATOM 1440 O O . LYS A 1 180 ? -14.202 16.535 -10.930 1.00 93.88 180 LYS A O 1
ATOM 1445 N N . ASP A 1 181 ? -12.553 15.101 -10.400 1.00 95.00 181 ASP A N 1
ATOM 1446 C CA . ASP A 1 181 ? -13.071 13.932 -11.115 1.00 95.00 181 ASP A CA 1
ATOM 1447 C C . ASP A 1 181 ? -13.248 12.754 -10.137 1.00 95.00 181 ASP A C 1
ATOM 1449 O O . ASP A 1 181 ? -12.418 11.838 -10.093 1.00 95.00 181 ASP A O 1
ATOM 1453 N N . PRO A 1 182 ? -14.340 12.744 -9.342 1.00 93.25 182 PRO A N 1
ATOM 1454 C CA . PRO A 1 182 ? -14.551 11.732 -8.312 1.00 93.25 182 PRO A CA 1
ATOM 1455 C C . PRO A 1 182 ? -14.550 10.304 -8.854 1.00 93.25 182 PRO A C 1
ATOM 1457 O O . PRO A 1 182 ? -14.124 9.395 -8.158 1.00 93.25 182 PRO A O 1
ATOM 1460 N N . THR A 1 183 ? -14.979 10.092 -10.103 1.00 94.31 183 THR A N 1
ATOM 1461 C CA . THR A 1 183 ? -15.024 8.747 -10.697 1.00 94.31 183 THR A CA 1
ATOM 1462 C C . THR A 1 183 ? -13.615 8.195 -10.889 1.00 94.31 183 THR A C 1
ATOM 1464 O O . THR A 1 183 ? -13.329 7.063 -10.493 1.00 94.31 183 THR A O 1
ATOM 1467 N N . LYS A 1 184 ? -12.707 8.996 -11.463 1.00 94.75 184 LYS A N 1
ATOM 1468 C CA . LYS A 1 184 ? -11.308 8.581 -11.623 1.00 94.75 184 LYS A CA 1
ATOM 1469 C C . LYS A 1 184 ? -10.575 8.530 -10.286 1.00 94.75 184 LYS A C 1
ATOM 1471 O O . LYS A 1 184 ? -9.807 7.595 -10.071 1.00 94.75 184 LYS A O 1
ATOM 1476 N N . ALA A 1 185 ? -10.855 9.467 -9.380 1.00 95.44 185 ALA A N 1
ATOM 1477 C CA . ALA A 1 185 ? -10.275 9.466 -8.042 1.00 95.44 185 ALA A CA 1
ATOM 1478 C C . ALA A 1 185 ? -10.656 8.200 -7.256 1.00 95.44 185 ALA A C 1
ATOM 1480 O O . ALA A 1 185 ? -9.776 7.537 -6.710 1.00 95.44 185 ALA A O 1
ATOM 1481 N N . THR A 1 186 ? -11.934 7.802 -7.256 1.00 95.19 186 THR A N 1
ATOM 1482 C CA . THR A 1 186 ? -12.394 6.558 -6.616 1.00 95.19 186 THR A CA 1
ATOM 1483 C C . THR A 1 186 ? -11.660 5.343 -7.172 1.00 95.19 186 THR A C 1
ATOM 1485 O O . THR A 1 186 ? -11.142 4.554 -6.388 1.00 95.19 186 THR A O 1
ATOM 1488 N N . ALA A 1 187 ? -11.543 5.217 -8.497 1.00 94.50 187 ALA A N 1
ATOM 1489 C CA . ALA A 1 187 ? -10.864 4.077 -9.114 1.00 94.50 187 ALA A CA 1
ATOM 1490 C C . ALA A 1 187 ? -9.390 3.959 -8.683 1.00 94.50 187 ALA A C 1
ATOM 1492 O O . ALA A 1 187 ? -8.885 2.856 -8.482 1.00 94.50 187 ALA A O 1
ATOM 1493 N N . VAL A 1 188 ? -8.700 5.090 -8.521 1.00 95.50 188 VAL A N 1
ATOM 1494 C CA . VAL A 1 188 ? -7.312 5.109 -8.048 1.00 95.50 188 VAL A CA 1
ATOM 1495 C C . VAL A 1 188 ? -7.219 4.798 -6.547 1.00 95.50 188 VAL A C 1
ATOM 1497 O O . VAL A 1 188 ? -6.297 4.103 -6.123 1.00 95.50 188 VAL A O 1
ATOM 1500 N N . PHE A 1 189 ? -8.178 5.250 -5.735 1.00 95.88 189 PHE A N 1
ATOM 1501 C CA . PHE A 1 189 ? -8.234 4.886 -4.315 1.00 95.88 189 PHE A CA 1
ATOM 1502 C C . PHE A 1 189 ? -8.504 3.396 -4.103 1.00 95.88 189 PHE A C 1
ATOM 1504 O O . PHE A 1 189 ? -7.906 2.806 -3.208 1.00 95.88 189 PHE A O 1
ATOM 1511 N N . GLU A 1 190 ? -9.346 2.769 -4.926 1.00 94.44 190 GLU A N 1
ATOM 1512 C CA . GLU A 1 190 ? -9.551 1.316 -4.892 1.00 94.44 190 GLU A CA 1
ATOM 1513 C C . GLU A 1 190 ? -8.255 0.556 -5.209 1.00 94.44 190 GLU A C 1
ATOM 1515 O O . GLU A 1 190 ? -7.943 -0.440 -4.550 1.00 94.44 190 GLU A O 1
ATOM 1520 N N . ASP A 1 191 ? -7.463 1.043 -6.170 1.00 94.56 191 ASP A N 1
ATOM 1521 C CA . ASP A 1 191 ? -6.147 0.471 -6.471 1.00 94.56 191 ASP A CA 1
ATOM 1522 C C . ASP A 1 191 ? -5.184 0.632 -5.287 1.00 94.56 191 ASP A C 1
ATOM 1524 O O . ASP A 1 191 ? -4.548 -0.341 -4.874 1.00 94.56 191 ASP A O 1
ATOM 1528 N N . GLY A 1 192 ? -5.110 1.840 -4.715 1.00 95.50 192 GLY A N 1
ATOM 1529 C CA . GLY A 1 192 ? -4.299 2.155 -3.537 1.00 95.50 192 GLY A CA 1
ATOM 1530 C C . GLY A 1 192 ? -4.668 1.284 -2.338 1.00 95.50 192 GLY A C 1
ATOM 1531 O O . GLY A 1 192 ? -3.803 0.682 -1.701 1.00 95.50 192 GLY A O 1
ATOM 1532 N N . GLN A 1 193 ? -5.963 1.126 -2.075 1.00 93.88 193 GLN A N 1
ATOM 1533 C CA . GLN A 1 193 ? -6.475 0.253 -1.028 1.00 93.88 193 GLN A CA 1
ATOM 1534 C C . GLN A 1 193 ? -6.081 -1.209 -1.275 1.00 93.88 193 GLN A C 1
ATOM 1536 O O . GLN A 1 193 ? -5.592 -1.879 -0.364 1.00 93.88 193 GLN A O 1
ATOM 1541 N N . ARG A 1 194 ? -6.270 -1.719 -2.500 1.00 93.62 194 ARG A N 1
ATOM 1542 C CA . ARG A 1 194 ? -5.944 -3.107 -2.852 1.00 93.62 194 ARG A CA 1
ATOM 1543 C C . ARG A 1 194 ? -4.464 -3.403 -2.635 1.00 93.62 194 ARG A C 1
ATOM 1545 O O . ARG A 1 194 ? -4.143 -4.389 -1.971 1.00 93.62 194 ARG A O 1
ATOM 1552 N N . ILE A 1 195 ? -3.573 -2.554 -3.152 1.00 96.19 195 ILE A N 1
ATOM 1553 C CA . ILE A 1 195 ? -2.129 -2.784 -3.031 1.00 96.19 195 ILE A CA 1
ATOM 1554 C C . ILE A 1 195 ? -1.639 -2.607 -1.591 1.00 96.19 195 ILE A C 1
ATOM 1556 O O . ILE A 1 195 ? -0.831 -3.410 -1.131 1.00 96.19 195 ILE A O 1
ATOM 1560 N N . THR A 1 196 ? -2.191 -1.649 -0.838 1.00 95.88 196 THR A N 1
ATOM 1561 C CA . THR A 1 196 ? -1.860 -1.463 0.587 1.00 95.88 196 THR A CA 1
ATOM 1562 C C . THR A 1 196 ? -2.182 -2.711 1.397 1.00 95.88 196 THR A C 1
ATOM 1564 O O . THR A 1 196 ? -1.356 -3.201 2.167 1.00 95.88 196 THR A O 1
ATOM 1567 N N . ARG A 1 197 ? -3.362 -3.288 1.168 1.00 93.06 197 ARG A N 1
ATOM 1568 C CA . ARG A 1 197 ? -3.806 -4.518 1.832 1.00 93.06 197 ARG A CA 1
ATOM 1569 C C . ARG A 1 197 ? -3.016 -5.742 1.390 1.00 93.06 197 ARG A C 1
ATOM 1571 O O . ARG A 1 197 ? -2.741 -6.613 2.204 1.00 93.06 197 ARG A O 1
ATOM 1578 N N . ALA A 1 198 ? -2.614 -5.813 0.127 1.00 94.62 198 ALA A N 1
ATOM 1579 C CA . ALA A 1 198 ? -1.759 -6.896 -0.335 1.00 94.62 198 ALA A CA 1
ATOM 1580 C C . ALA A 1 198 ? -0.356 -6.824 0.282 1.00 94.62 198 ALA A C 1
ATOM 1582 O O . ALA A 1 198 ? 0.195 -7.851 0.659 1.00 94.62 198 ALA A O 1
ATOM 1583 N N . LEU A 1 199 ? 0.223 -5.631 0.420 1.00 95.69 199 LEU A N 1
ATOM 1584 C CA . LEU A 1 199 ? 1.575 -5.464 0.956 1.00 95.69 199 LEU A CA 1
ATOM 1585 C C . LEU A 1 199 ? 1.642 -5.665 2.471 1.00 95.69 199 LEU A C 1
ATOM 1587 O O . LEU A 1 199 ? 2.589 -6.265 2.967 1.00 95.69 199 LEU A O 1
ATOM 1591 N N . LEU A 1 200 ? 0.642 -5.186 3.208 1.00 92.06 200 LEU A N 1
ATOM 1592 C CA . LEU A 1 200 ? 0.655 -5.194 4.675 1.00 92.06 200 LEU A CA 1
ATOM 1593 C C . LEU A 1 200 ? -0.199 -6.313 5.280 1.00 92.06 200 LEU A C 1
ATOM 1595 O O . LEU A 1 200 ? -0.124 -6.571 6.476 1.00 92.06 200 LEU A O 1
ATOM 1599 N N . GLY A 1 201 ? -0.991 -6.998 4.460 1.00 85.44 201 GLY A N 1
ATOM 1600 C CA . GLY A 1 201 ? -2.021 -7.921 4.914 1.00 85.44 201 GLY A CA 1
ATOM 1601 C C . GLY A 1 201 ? -3.331 -7.205 5.238 1.00 85.44 201 GLY A C 1
ATOM 1602 O O . GLY A 1 201 ? -3.455 -5.982 5.130 1.00 85.44 201 GLY A O 1
ATOM 1603 N N . GLY A 1 202 ? -4.330 -8.002 5.626 1.00 76.62 202 GLY A N 1
ATOM 1604 C CA . GLY A 1 202 ? -5.707 -7.554 5.808 1.00 76.62 202 GLY A CA 1
ATOM 1605 C C . GLY A 1 202 ? -5.827 -6.352 6.742 1.00 76.62 202 GLY A C 1
ATOM 1606 O O . GLY A 1 202 ? -6.100 -5.251 6.277 1.00 76.62 202 GLY A O 1
ATOM 1607 N N . GLN A 1 203 ? -5.624 -6.546 8.043 1.00 79.81 203 GLN A N 1
ATOM 1608 C CA . GLN A 1 203 ? -5.944 -5.514 9.033 1.00 79.81 203 GLN A CA 1
ATOM 1609 C C . GLN A 1 203 ? -4.966 -4.339 9.041 1.00 79.81 203 GLN A C 1
ATOM 1611 O O . GLN A 1 203 ? -5.400 -3.191 8.969 1.00 79.81 203 GLN A O 1
ATOM 1616 N N . ALA A 1 204 ? -3.656 -4.604 9.048 1.00 85.56 204 ALA A N 1
ATOM 1617 C CA . ALA A 1 204 ? -2.646 -3.544 9.016 1.00 85.56 204 ALA A CA 1
ATOM 1618 C C . ALA A 1 204 ? -2.780 -2.666 7.759 1.00 85.56 204 ALA A C 1
ATOM 1620 O O . ALA A 1 204 ? -2.713 -1.440 7.840 1.00 85.56 204 ALA A O 1
ATOM 1621 N N . GLY A 1 205 ? -3.049 -3.276 6.599 1.00 89.88 205 GLY A N 1
ATOM 1622 C CA . GLY A 1 205 ? -3.257 -2.534 5.359 1.00 89.88 205 GLY A CA 1
ATOM 1623 C C . GLY A 1 205 ? -4.549 -1.720 5.343 1.00 89.88 205 GLY A C 1
ATOM 1624 O O . GLY A 1 205 ? -4.554 -0.592 4.851 1.00 89.88 205 GLY A O 1
ATOM 1625 N N . ILE A 1 206 ? -5.633 -2.255 5.913 1.00 89.00 206 ILE A N 1
ATOM 1626 C CA . ILE A 1 206 ? -6.891 -1.520 6.095 1.00 89.00 206 ILE A CA 1
ATOM 1627 C C . ILE A 1 206 ? -6.666 -0.299 6.982 1.00 89.00 206 ILE A C 1
ATOM 1629 O O . ILE A 1 206 ? -7.013 0.817 6.599 1.00 89.00 206 ILE A O 1
ATOM 1633 N N . ALA A 1 207 ? -6.060 -0.507 8.146 1.00 87.75 207 ALA A N 1
ATOM 1634 C CA . ALA A 1 207 ? -5.899 0.537 9.135 1.00 87.75 207 ALA A CA 1
ATOM 1635 C C . ALA A 1 207 ? -4.949 1.643 8.650 1.00 87.75 207 ALA A C 1
ATOM 1637 O O . ALA A 1 207 ? -5.258 2.820 8.843 1.00 87.75 207 ALA A O 1
ATOM 1638 N N . LEU A 1 208 ? -3.853 1.297 7.956 1.00 91.44 208 LEU A N 1
ATOM 1639 C CA . LEU A 1 208 ? -2.980 2.299 7.338 1.00 91.44 208 LEU A CA 1
ATOM 1640 C C . LEU A 1 208 ? -3.742 3.127 6.301 1.00 91.44 208 LEU A C 1
ATOM 1642 O O . LEU A 1 208 ? -3.709 4.353 6.372 1.00 91.44 208 LEU A O 1
ATOM 1646 N N . TYR A 1 209 ? -4.436 2.468 5.363 1.00 92.12 209 TYR A N 1
ATOM 1647 C CA . TYR A 1 209 ? -5.188 3.139 4.301 1.00 92.12 209 TYR A CA 1
ATOM 1648 C C . TYR A 1 209 ? -6.225 4.110 4.873 1.00 92.12 209 TYR A C 1
ATOM 1650 O O . TYR A 1 209 ? -6.265 5.273 4.476 1.00 92.12 209 TYR A O 1
ATOM 1658 N N . GLU A 1 210 ? -7.045 3.658 5.825 1.00 90.19 210 GLU A N 1
ATOM 1659 C CA . GLU A 1 210 ? -8.075 4.506 6.423 1.00 90.19 210 GLU A CA 1
ATOM 1660 C C . GLU A 1 210 ? -7.486 5.695 7.167 1.00 90.19 210 GLU A C 1
ATOM 1662 O O . GLU A 1 210 ? -8.052 6.789 7.120 1.00 90.19 210 GLU A O 1
ATOM 1667 N N . TYR A 1 211 ? -6.370 5.477 7.860 1.00 88.62 211 TYR A N 1
ATOM 1668 C CA . TYR A 1 211 ? -5.697 6.527 8.597 1.00 88.62 211 TYR A CA 1
ATOM 1669 C C . TYR A 1 211 ? -5.210 7.634 7.662 1.00 88.62 211 TYR A C 1
ATOM 1671 O O . TYR A 1 211 ? -5.582 8.796 7.839 1.00 88.62 211 TYR A O 1
ATOM 1679 N N . ILE A 1 212 ? -4.444 7.281 6.625 1.00 91.00 212 ILE A N 1
ATOM 1680 C CA . ILE A 1 212 ? -3.915 8.284 5.698 1.00 91.00 212 ILE A CA 1
ATOM 1681 C C . ILE A 1 212 ? -5.030 8.925 4.871 1.00 91.00 212 ILE A C 1
ATOM 1683 O O . ILE A 1 212 ? -5.012 10.136 4.692 1.00 91.00 212 ILE A O 1
ATOM 1687 N N . ALA A 1 213 ? -6.057 8.176 4.452 1.00 90.88 213 ALA A N 1
ATOM 1688 C CA . ALA A 1 213 ? -7.179 8.721 3.683 1.00 90.88 213 ALA A CA 1
ATOM 1689 C C . ALA A 1 213 ? -7.980 9.782 4.460 1.00 90.88 213 ALA A C 1
ATOM 1691 O O . ALA A 1 213 ? -8.532 10.697 3.856 1.00 90.88 213 ALA A O 1
ATOM 1692 N N . LYS A 1 214 ? -7.996 9.708 5.798 1.00 87.88 214 LYS A N 1
ATOM 1693 C CA . LYS A 1 214 ? -8.587 10.731 6.680 1.00 87.88 214 LYS A CA 1
ATOM 1694 C C . LYS A 1 214 ? -7.702 11.977 6.861 1.00 87.88 214 LYS A C 1
ATOM 1696 O O . LYS A 1 214 ? -8.111 12.894 7.569 1.00 87.88 214 LYS A O 1
ATOM 1701 N N . GLY A 1 215 ? -6.531 12.027 6.222 1.00 85.00 215 GLY A N 1
ATOM 1702 C CA . GLY A 1 215 ? -5.526 13.090 6.362 1.00 85.00 215 GLY A CA 1
ATOM 1703 C C . GLY A 1 215 ? -4.404 12.755 7.347 1.00 85.00 215 GLY A C 1
ATOM 1704 O O . GLY A 1 215 ? -3.543 13.592 7.604 1.00 85.00 215 GLY A O 1
ATOM 1705 N N . GLY A 1 216 ? -4.398 11.541 7.908 1.00 84.12 216 GLY A N 1
ATOM 1706 C CA . GLY A 1 216 ? -3.362 11.078 8.822 1.00 84.12 216 GLY A CA 1
ATOM 1707 C C . GLY A 1 216 ? -1.962 11.105 8.201 1.00 84.12 216 GLY A C 1
ATOM 1708 O O . GLY A 1 216 ? -1.794 10.865 7.000 1.00 84.12 216 GLY A O 1
ATOM 1709 N N . LYS A 1 217 ? -0.950 11.370 9.033 1.00 87.69 217 LYS A N 1
ATOM 1710 C CA . LYS A 1 217 ? 0.467 11.371 8.648 1.00 87.69 217 LYS A CA 1
ATOM 1711 C C . LYS A 1 217 ? 1.278 10.538 9.633 1.00 87.69 217 LYS A C 1
ATOM 1713 O O . LYS A 1 217 ? 1.158 10.730 10.836 1.00 87.69 217 LYS A O 1
ATOM 1718 N N . LEU A 1 218 ? 2.104 9.638 9.112 1.00 86.44 218 LEU A N 1
ATOM 1719 C CA . LEU A 1 218 ? 3.036 8.820 9.885 1.00 86.44 218 LEU A CA 1
ATOM 1720 C C . LEU A 1 218 ? 4.427 8.951 9.289 1.00 86.44 218 LEU A C 1
ATOM 1722 O O . LEU A 1 218 ? 4.647 8.610 8.124 1.00 86.44 218 LEU A O 1
ATOM 1726 N N . ASP A 1 219 ? 5.368 9.393 10.111 1.00 88.50 219 ASP A N 1
ATOM 1727 C CA . ASP A 1 219 ? 6.772 9.423 9.719 1.00 88.50 219 ASP A CA 1
ATOM 1728 C C . ASP A 1 219 ? 7.345 8.004 9.673 1.00 88.50 219 ASP A C 1
ATOM 1730 O O . ASP A 1 219 ? 8.001 7.638 8.697 1.00 88.50 219 ASP A O 1
ATOM 1734 N N . GLU A 1 220 ? 7.044 7.187 10.686 1.00 90.25 220 GLU A N 1
ATOM 1735 C CA . GLU A 1 220 ? 7.538 5.817 10.805 1.00 90.25 220 GLU A CA 1
ATOM 1736 C C . GLU A 1 220 ? 6.602 4.941 11.649 1.00 90.25 220 GLU A C 1
ATOM 1738 O O . GLU A 1 220 ? 6.141 5.353 12.714 1.00 90.25 220 GLU A O 1
ATOM 1743 N N . LEU A 1 221 ? 6.36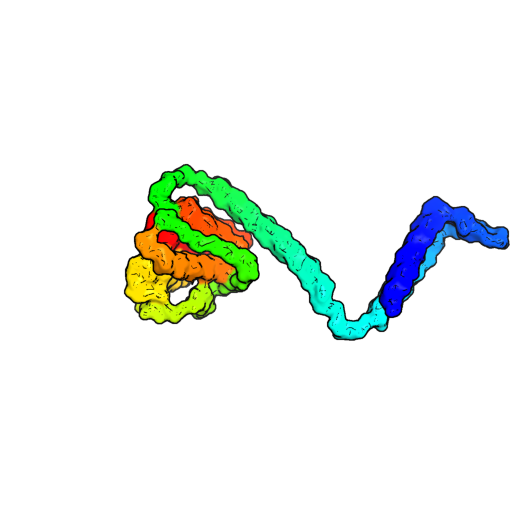2 3.710 11.200 1.00 87.62 221 LEU A N 1
ATOM 1744 C CA . LEU A 1 221 ? 5.549 2.711 11.880 1.00 87.62 221 LEU A CA 1
ATOM 1745 C C . LEU A 1 221 ? 6.187 1.328 11.750 1.00 87.62 221 LEU A C 1
ATOM 1747 O O . LEU A 1 221 ? 6.442 0.852 10.649 1.00 87.62 221 LEU A O 1
ATOM 1751 N N . HIS A 1 222 ? 6.381 0.666 12.886 1.00 88.88 222 HIS A N 1
ATOM 1752 C CA . HIS A 1 222 ? 6.898 -0.702 12.960 1.00 88.88 222 HIS A CA 1
ATOM 1753 C C . HIS A 1 222 ? 5.746 -1.683 13.146 1.00 88.88 222 HIS A C 1
ATOM 1755 O O . HIS A 1 222 ? 4.917 -1.473 14.036 1.00 88.88 222 HIS A O 1
ATOM 1761 N N . LEU A 1 223 ? 5.697 -2.744 12.351 1.00 85.81 223 LEU A N 1
ATOM 1762 C CA . LEU A 1 223 ? 4.764 -3.854 12.532 1.00 85.81 223 LEU A CA 1
ATOM 1763 C C . LEU A 1 223 ? 5.421 -4.989 13.324 1.00 85.81 223 LEU A C 1
ATOM 1765 O O . LEU A 1 223 ? 6.645 -5.084 13.401 1.00 85.81 223 LEU A O 1
ATOM 1769 N N . ASP A 1 224 ? 4.598 -5.863 13.896 1.00 82.62 224 ASP A N 1
ATOM 1770 C CA . ASP A 1 224 ? 5.065 -6.970 14.741 1.00 82.62 224 ASP A CA 1
ATOM 1771 C C . ASP A 1 224 ? 5.871 -8.020 13.962 1.00 82.62 224 ASP A C 1
ATOM 1773 O O . ASP A 1 224 ? 6.674 -8.752 14.537 1.00 82.62 224 ASP A O 1
ATOM 1777 N N . ASP A 1 225 ? 5.693 -8.070 12.641 1.00 82.31 225 ASP A N 1
ATOM 1778 C CA . ASP A 1 225 ? 6.447 -8.936 11.735 1.00 82.31 225 ASP A CA 1
ATOM 1779 C C . ASP A 1 225 ? 7.777 -8.328 11.256 1.00 82.31 225 ASP A C 1
ATOM 1781 O O . ASP A 1 225 ? 8.418 -8.892 10.372 1.00 82.31 225 ASP A O 1
ATOM 1785 N N . GLY A 1 226 ? 8.184 -7.186 11.820 1.00 85.94 226 GLY A N 1
ATOM 1786 C CA . GLY A 1 226 ? 9.413 -6.474 11.466 1.00 85.94 226 GLY A CA 1
ATOM 1787 C C . GLY A 1 226 ? 9.265 -5.491 10.303 1.00 85.94 226 GLY A C 1
ATOM 1788 O O . GLY A 1 226 ? 10.176 -4.702 10.068 1.00 85.94 226 GLY A O 1
ATOM 1789 N N . THR A 1 227 ? 8.119 -5.462 9.609 1.00 90.31 227 THR A N 1
ATOM 1790 C CA . THR A 1 227 ? 7.895 -4.508 8.512 1.00 90.31 227 THR A CA 1
ATOM 1791 C C . THR A 1 227 ? 7.953 -3.070 9.037 1.00 90.31 227 THR A C 1
ATOM 1793 O O . THR A 1 227 ? 7.205 -2.709 9.950 1.00 90.31 227 THR A O 1
ATOM 1796 N N . VAL A 1 228 ? 8.770 -2.218 8.413 1.00 93.19 228 VAL A N 1
ATOM 1797 C CA . VAL A 1 228 ? 8.825 -0.780 8.717 1.00 93.19 228 VAL A CA 1
ATOM 1798 C C . VAL A 1 228 ? 8.175 0.014 7.590 1.00 93.19 228 VAL A C 1
ATOM 1800 O O . VAL A 1 228 ? 8.561 -0.098 6.427 1.00 93.19 228 VAL A O 1
ATOM 1803 N N . ILE A 1 229 ? 7.189 0.834 7.939 1.00 94.12 229 ILE A N 1
ATOM 1804 C CA . ILE A 1 229 ? 6.499 1.752 7.033 1.00 94.12 229 ILE A CA 1
ATOM 1805 C C . ILE A 1 229 ? 6.971 3.169 7.340 1.00 94.12 229 ILE A C 1
ATOM 1807 O O . ILE A 1 229 ? 7.002 3.565 8.501 1.00 94.12 229 ILE A O 1
ATOM 1811 N N . ARG A 1 230 ? 7.302 3.952 6.315 1.00 94.12 230 ARG A N 1
ATOM 1812 C CA . ARG A 1 230 ? 7.771 5.336 6.443 1.00 94.12 230 ARG A CA 1
ATOM 1813 C C . ARG A 1 230 ? 6.943 6.290 5.592 1.00 94.12 230 ARG A C 1
ATOM 1815 O O . ARG A 1 230 ? 6.394 5.904 4.557 1.00 94.12 230 ARG A O 1
ATOM 1822 N N . ASN A 1 231 ? 6.920 7.560 5.991 1.00 92.44 231 ASN A N 1
ATOM 1823 C CA . ASN A 1 231 ? 6.390 8.677 5.203 1.00 92.44 231 ASN A CA 1
ATOM 1824 C C . ASN A 1 231 ? 4.947 8.474 4.692 1.00 92.44 231 ASN A C 1
ATOM 1826 O O . ASN A 1 231 ? 4.612 8.919 3.587 1.00 92.44 231 ASN A O 1
ATOM 1830 N N . ALA A 1 232 ? 4.099 7.795 5.469 1.00 93.75 232 ALA A N 1
ATOM 1831 C CA . ALA A 1 232 ? 2.739 7.467 5.066 1.00 93.75 232 ALA A CA 1
ATOM 1832 C C . ALA A 1 232 ? 1.803 8.664 5.252 1.00 93.75 232 ALA A C 1
ATOM 1834 O O . ALA A 1 232 ? 1.652 9.174 6.360 1.00 93.75 232 ALA A O 1
ATOM 1835 N N . ARG A 1 233 ? 1.175 9.130 4.168 1.00 92.56 233 ARG A N 1
ATOM 1836 C CA . ARG A 1 233 ? 0.270 10.290 4.188 1.00 92.56 233 ARG A CA 1
ATOM 1837 C C . ARG A 1 233 ? -0.621 10.365 2.955 1.00 92.56 233 ARG A C 1
ATOM 1839 O O . ARG A 1 233 ? -0.210 9.929 1.881 1.00 92.56 233 ARG A O 1
ATOM 1846 N N . CYS A 1 234 ? -1.770 11.024 3.084 1.00 92.50 234 CYS A N 1
ATOM 1847 C CA . CYS A 1 234 ? -2.530 11.555 1.953 1.00 92.50 234 CYS A CA 1
ATOM 1848 C C . CYS A 1 234 ? -2.718 13.058 2.097 1.00 92.50 234 CYS A C 1
ATOM 1850 O O . CYS A 1 234 ? -3.183 13.510 3.135 1.00 92.50 234 CYS A O 1
ATOM 1852 N N . GLY A 1 235 ? -2.399 13.798 1.040 1.00 90.56 235 GLY A N 1
ATOM 1853 C CA . GLY A 1 235 ? -2.763 15.205 0.900 1.00 90.56 235 GLY A CA 1
ATOM 1854 C C . GLY A 1 235 ? -3.943 15.389 -0.054 1.00 90.56 235 GLY A C 1
ATOM 1855 O O . GLY A 1 235 ? -4.711 14.462 -0.313 1.00 90.56 235 GLY A O 1
ATOM 1856 N N . GLN A 1 236 ? -4.057 16.586 -0.628 1.00 90.50 236 GLN A N 1
ATOM 1857 C CA . GLN A 1 236 ? -5.177 16.956 -1.507 1.00 90.50 236 GLN A CA 1
ATOM 1858 C C . GLN A 1 236 ? -5.225 16.218 -2.854 1.00 90.50 236 GLN A C 1
ATOM 1860 O O . GLN A 1 236 ? -6.303 16.104 -3.434 1.00 90.50 236 GLN A O 1
ATOM 1865 N N . SER A 1 237 ? -4.082 15.755 -3.365 1.00 92.56 237 SER A N 1
ATOM 1866 C CA . SER A 1 237 ? -3.969 15.170 -4.713 1.00 92.56 237 SER A CA 1
ATOM 1867 C C . SER A 1 237 ? -3.123 13.903 -4.781 1.00 92.56 237 SER A C 1
ATOM 1869 O O . SER A 1 237 ? -2.952 13.330 -5.856 1.00 92.56 237 SER A O 1
ATOM 1871 N N . MET A 1 238 ? -2.550 13.464 -3.658 1.00 95.38 238 MET A N 1
ATOM 1872 C CA . MET A 1 238 ? -1.689 12.291 -3.633 1.00 95.38 238 MET A CA 1
ATOM 1873 C C . MET A 1 238 ? -1.673 11.636 -2.264 1.00 95.38 238 MET A C 1
ATOM 1875 O O . MET A 1 238 ? -1.559 12.306 -1.238 1.00 95.38 238 MET A O 1
ATOM 1879 N N . CYS A 1 239 ? -1.692 10.314 -2.282 1.00 96.75 239 CYS A N 1
ATOM 1880 C CA . CYS A 1 239 ? -1.358 9.471 -1.152 1.00 96.75 239 CYS A CA 1
ATOM 1881 C C . CYS A 1 239 ? -0.072 8.713 -1.437 1.00 96.75 239 CYS A C 1
ATOM 1883 O O . CYS A 1 239 ? 0.189 8.335 -2.581 1.00 96.75 239 CYS A O 1
ATOM 1885 N N . ARG A 1 240 ? 0.732 8.488 -0.401 1.00 97.06 240 ARG A N 1
ATOM 1886 C CA . ARG A 1 240 ? 1.968 7.725 -0.521 1.00 97.06 240 ARG A CA 1
ATOM 1887 C C . ARG A 1 240 ? 2.416 7.131 0.799 1.00 97.06 240 ARG A C 1
ATOM 1889 O O . ARG A 1 240 ? 2.067 7.659 1.851 1.00 97.06 240 ARG A O 1
ATOM 1896 N N . TYR A 1 241 ? 3.226 6.090 0.717 1.00 97.44 241 TYR A N 1
ATOM 1897 C CA . TYR A 1 241 ? 4.009 5.542 1.818 1.00 97.44 241 TYR A CA 1
ATOM 1898 C C . TYR A 1 241 ? 5.165 4.714 1.251 1.00 97.44 241 TYR A C 1
ATOM 1900 O O . TYR A 1 241 ? 5.153 4.334 0.079 1.00 97.44 241 TYR A O 1
ATOM 1908 N N . GLN A 1 242 ? 6.141 4.422 2.098 1.00 97.06 242 GLN A N 1
ATOM 1909 C CA . GLN A 1 242 ? 7.287 3.584 1.776 1.00 97.06 242 GLN A CA 1
ATOM 1910 C C . GLN A 1 242 ? 7.324 2.386 2.721 1.00 97.06 242 GLN A C 1
ATOM 1912 O O . GLN A 1 242 ? 7.058 2.541 3.910 1.00 97.06 242 GLN A O 1
ATOM 1917 N N . ILE A 1 243 ? 7.662 1.205 2.214 1.00 96.88 243 ILE A N 1
ATOM 1918 C CA . ILE A 1 243 ? 7.972 0.024 3.026 1.00 96.88 243 ILE A CA 1
ATOM 1919 C C . ILE A 1 243 ? 9.465 -0.255 2.908 1.00 96.88 243 ILE A C 1
ATOM 1921 O O . ILE A 1 243 ? 9.978 -0.343 1.795 1.00 96.88 243 ILE A O 1
ATOM 1925 N N . GLN A 1 244 ? 10.139 -0.414 4.042 1.00 94.50 244 GLN A N 1
ATOM 1926 C CA . GLN A 1 244 ? 11.519 -0.883 4.101 1.00 94.50 244 GLN A CA 1
ATOM 1927 C C . GLN A 1 244 ? 11.565 -2.401 3.887 1.00 94.50 244 GLN A C 1
ATOM 1929 O O . GLN A 1 244 ? 10.762 -3.141 4.458 1.00 94.50 244 GLN A O 1
ATOM 1934 N N . ARG A 1 245 ? 12.485 -2.846 3.035 1.00 89.38 245 ARG A N 1
ATOM 1935 C CA . ARG A 1 245 ? 12.808 -4.248 2.773 1.00 89.38 245 ARG A CA 1
ATOM 1936 C C . ARG A 1 245 ? 14.067 -4.628 3.548 1.00 89.38 245 ARG A C 1
ATOM 1938 O O . ARG A 1 245 ? 14.977 -3.810 3.679 1.00 89.38 245 ARG A O 1
ATOM 1945 N N . ASP A 1 246 ? 14.076 -5.866 4.024 1.00 72.00 246 ASP A N 1
ATOM 1946 C CA . ASP A 1 246 ? 15.229 -6.510 4.657 1.00 72.00 246 ASP A CA 1
ATOM 1947 C C . ASP A 1 246 ? 16.115 -7.226 3.627 1.00 72.00 246 ASP A C 1
ATOM 1949 O O . ASP A 1 246 ? 15.558 -7.788 2.647 1.00 72.00 246 ASP A O 1
#

Foldseek 3Di:
DLVVLVVVLVVLLVVLVVCLVPQCVQDDDNDDGDDSVVSVVVSVVVNVVSVVVSVVPDDPPPPPPPVVVVVVVVVVVVLVVLLVVLVVQLVVQDDDFDPQFAAPADEDADDLVDFAAADDLQDPVVLVVLLVADFPDKDWDADPVRFIWIKTWRDPDPQFTWIWIDTQFKTKTKTWHDNVPVVSRRVSLVSQLRSLCRNLNRSSSNSLSVQQNSFRFDQWDADPVRWIKGGAHGGHTMTIIMITHD

Sequence (246 aa):
MTNLLSIIFLISTLTTVLLLIKPSLTIRNGHPALSRFRIFVYGLAITLISLALVGLSLPAKEQSLVKQNSKNEIEKVISEQETIDFRKKIESQHQNISDEDRPLFKWPQVNYNESIAKVSLADNRTILKAVGKPIADKEEGTNQNGEPLQSYWFSKNLINYLKLDLSREFIDVAWAFDAKDPTKATAVFEDGQRITRALLGGQAGIALYEYIAKGGKLDELHLDDGTVIRNARCGQSMCRYQIQRD

pLDDT: mean 81.17, std 17.0, range [34.62, 98.38]

Secondary structure (DSSP, 8-state):
-HHHHHHHHHHHHHHHHHHHH-GGGG--TTPPPPPHHHHHHHHHHHHHHHHHHHHTT--TT-SSSHHHHHHHHHHHHHHHHHHHHHHHHHHHTPPPPPTTSS-SS-PPPP-TTS--PPPPTT-HHHHHHHT-S---EEEEEE-TTS-EEEEEES-S-SSSEEEEEE-SSEEEEEEE--TT-HHHHHHHHHHHHHHHHHHH-HHHHHHHHHHHHTT-EEEEEE-TTS-EEEEEEE-SSEEEEEEE--